Protein AF-0000000074643568 (afdb_homodimer)

pLDDT: mean 78.88, std 16.87, range [37.44, 98.19]

Foldseek 3Di:
DKKFFAAPNHTLKIWDFDQPPHDQQQRDAPVGTPDILQPPALVVCRVFWDRAGQQADQDLQFGKGRFRWGDPPALQAIKGQWTKTAQGPDDPPRNAPQCVVVNDPGIWIKGFSHSHIARRRDPVRVVGIDTGPDMDDDDDDD/DKKFFAAPNHTLKIWDFDQPPHDQQQRDALVGTPDILQPPALVVCRVFWDRAHQQADQDLQFGWGRFRWGDPPALQATKGQWTKTAQGPDDPPRNAPQCVVVNDPGIWIWGFSHSHIARRRDPVRVVGIDTGPDMDDDDDDD

Secondary structure (DSSP, 8-state):
-EEEEEETTEEEEEEEE--TT--TTS---GGGEEEETTTTHHHHTGGGBPPP-SS-EEETTEEEEEEEEE--SSGGG-EEEEEEEP---S--SSS-TTGGGG--SS-EEEEESSSS-EESSSTT-GGGEEEESEEEEEEE--/-EEEEEETTEEEEEEEE--TT--TTS---GGGEEEETTTTHHHHTGGGBPPP-SS-EEETTEEEEEEEEB--SSGGG-EEEEEEEP---S--SSS-TTGGGG--SS-EEEEESSSS-EESSSTT-GGGEEEESEEEEEEE--

Sequence (284 aa):
VYMSWIKDNSEGAYIVFDGAGTDRDSWFSVARILDSTWSPSIVNDAGSLEPPSAYGLCDHNGCRRFDLYGLHSYCSEEWFYSFTMDVHPSWCFDMGYWEPNFVHNFPTFFYSTTNGRTAIGTARIYPLAGKADVLAIWVKFDVYMSWIKDNSEGAYIVFDGAGTDRDSWFSVARILDSTWSPSIVNDAGSLEPPSAYGLCDHNGCRRFDLYGLHSYCSEEWFYSFTMDVHPSWCFDMGYWEPNFVHNFPTFFYSTTNGRTAIGTARIYPLAGKADVLAIWVKFD

Nearest PDB structures (foldseek):
  8sgf-assembly2_B  TM=1.961E-01  e=7.145E+00  Homo sapiens

Structure (mmCIF, N/CA/C/O backbone):
data_AF-0000000074643568-model_v1
#
loop_
_entity.id
_entity.type
_entity.pdbx_description
1 polymer 'Uncharacterized protein'
#
loop_
_atom_site.group_PDB
_atom_site.id
_atom_site.type_symbol
_atom_site.label_atom_id
_atom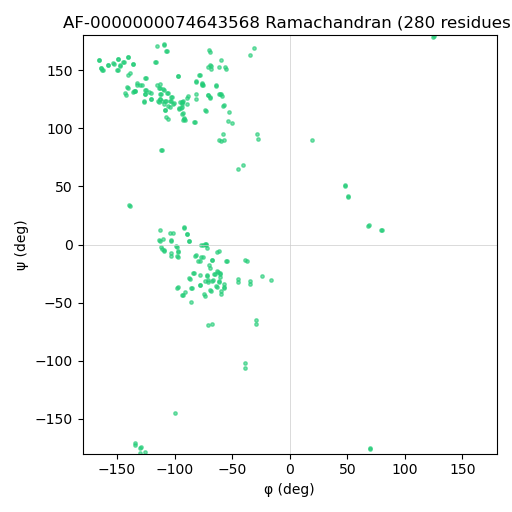_site.label_alt_id
_atom_site.label_comp_id
_atom_site.label_asym_id
_atom_site.label_entity_id
_atom_site.label_seq_id
_atom_site.pdbx_PDB_ins_code
_atom_site.Cartn_x
_atom_site.Cartn_y
_atom_site.Cartn_z
_atom_site.occupancy
_atom_site.B_iso_or_equiv
_atom_site.auth_seq_id
_atom_site.auth_comp_id
_atom_site.auth_asym_id
_atom_site.auth_atom_id
_atom_site.pdbx_PDB_model_num
ATOM 1 N N . VAL A 1 1 ? -9.383 -0.497 4.23 1 95.75 1 VAL A N 1
ATOM 2 C CA . VAL A 1 1 ? -7.98 -0.115 4.102 1 95.75 1 VAL A CA 1
ATOM 3 C C . VAL A 1 1 ? -7.484 0.486 5.418 1 95.75 1 VAL A C 1
ATOM 5 O O . VAL A 1 1 ? -8.133 1.363 5.988 1 95.75 1 VAL A O 1
ATOM 8 N N . TYR A 1 2 ? -6.453 -0.08 5.965 1 97.62 2 TYR A N 1
ATOM 9 C CA . TYR A 1 2 ? -5.758 0.456 7.133 1 97.62 2 TYR A CA 1
ATOM 10 C C . TYR A 1 2 ? -4.398 1.023 6.742 1 97.62 2 TYR A C 1
ATOM 12 O O . TYR A 1 2 ? -3.545 0.303 6.219 1 97.62 2 TYR A O 1
ATOM 20 N N . MET A 1 3 ? -4.25 2.316 6.906 1 96.81 3 MET A N 1
ATOM 21 C CA . MET A 1 3 ? -2.979 2.992 6.672 1 96.81 3 MET A CA 1
ATOM 22 C C . MET A 1 3 ? -2.359 3.459 7.984 1 96.81 3 MET A C 1
ATOM 24 O O . MET A 1 3 ? -3.041 4.062 8.82 1 96.81 3 MET A O 1
ATOM 28 N N . SER A 1 4 ? -1.092 3.182 8.125 1 98.19 4 SER A N 1
ATOM 29 C CA . SER A 1 4 ? -0.422 3.492 9.383 1 98.19 4 SER A CA 1
ATOM 30 C C . SER A 1 4 ? 0.936 4.141 9.141 1 98.19 4 SER A C 1
ATOM 32 O O . SER A 1 4 ? 1.703 3.689 8.289 1 98.19 4 SER A O 1
ATOM 34 N N . TRP A 1 5 ? 1.163 5.242 9.852 1 96.81 5 TRP A N 1
ATOM 35 C CA . TRP A 1 5 ? 2.473 5.879 9.922 1 96.81 5 TRP A CA 1
ATOM 36 C C . TRP A 1 5 ? 3.227 5.434 11.172 1 96.81 5 TRP A C 1
ATOM 38 O O . TRP A 1 5 ? 2.799 5.711 12.297 1 96.81 5 TRP A O 1
ATOM 48 N N . ILE A 1 6 ? 4.371 4.77 10.969 1 97.88 6 ILE A N 1
ATOM 49 C CA . ILE A 1 6 ? 5.094 4.133 12.062 1 97.88 6 ILE A CA 1
ATOM 50 C C . ILE A 1 6 ? 6.438 4.828 12.266 1 97.88 6 ILE A C 1
ATOM 52 O O . ILE A 1 6 ? 7.195 5.02 11.312 1 97.88 6 ILE A O 1
ATOM 56 N N . LYS A 1 7 ? 6.684 5.297 13.406 1 95.19 7 LYS A N 1
ATOM 57 C CA . LYS A 1 7 ? 7.949 5.887 13.828 1 95.19 7 LYS A CA 1
ATOM 58 C C . LYS A 1 7 ? 8.523 5.152 15.039 1 95.19 7 LYS A C 1
ATOM 60 O O . LYS A 1 7 ? 7.816 4.922 16.016 1 95.19 7 LYS A O 1
ATOM 65 N N . ASP A 1 8 ? 9.781 4.805 14.969 1 94.81 8 ASP A N 1
ATOM 66 C CA . ASP A 1 8 ? 10.453 4.125 16.062 1 94.81 8 ASP A CA 1
ATOM 67 C C . ASP A 1 8 ? 9.648 2.914 16.547 1 94.81 8 ASP A C 1
ATOM 69 O O . ASP A 1 8 ? 9.414 2.748 17.734 1 94.81 8 ASP A O 1
ATOM 73 N N . ASN A 1 9 ? 9.094 2.166 15.57 1 94.19 9 ASN A N 1
ATOM 74 C CA . ASN A 1 9 ? 8.383 0.91 15.781 1 94.19 9 ASN A CA 1
ATOM 75 C C . ASN A 1 9 ? 7.062 1.128 16.516 1 94.19 9 ASN A C 1
ATOM 77 O O . ASN A 1 9 ? 6.523 0.198 17.125 1 94.19 9 ASN A O 1
ATOM 81 N N . SER A 1 10 ? 6.664 2.344 16.516 1 96.81 10 SER A N 1
ATOM 82 C CA . SER A 1 10 ? 5.367 2.664 17.094 1 96.81 10 SER A CA 1
ATOM 83 C C . SER A 1 10 ? 4.48 3.408 16.109 1 96.81 10 SER A C 1
ATOM 85 O O . SER A 1 10 ? 4.957 4.281 15.375 1 96.81 10 SER A O 1
ATOM 87 N N . GLU A 1 11 ? 3.232 3.047 16.219 1 97.25 11 GLU A N 1
ATOM 88 C CA . GLU A 1 11 ? 2.273 3.742 15.367 1 97.25 11 GLU A CA 1
ATOM 89 C C . GLU A 1 11 ? 2.039 5.172 15.844 1 97.25 11 GLU A C 1
ATOM 91 O O . GLU A 1 11 ? 1.58 5.383 16.969 1 97.25 11 GLU A O 1
ATOM 96 N N . GLY A 1 12 ? 2.412 6.102 15.047 1 96.44 12 GLY A N 1
ATOM 97 C CA . GLY A 1 12 ? 2.201 7.504 15.359 1 96.44 12 GLY A CA 1
ATOM 98 C C . GLY A 1 12 ? 0.822 8 14.969 1 96.44 12 GLY A C 1
ATOM 99 O O . GLY A 1 12 ? 0.226 8.812 15.672 1 96.44 12 GLY A O 1
ATOM 100 N N . ALA A 1 13 ? 0.332 7.484 13.812 1 97.25 13 ALA A N 1
ATOM 101 C CA . ALA A 1 13 ? -0.997 7.816 13.305 1 97.25 13 ALA A CA 1
ATOM 102 C C . ALA A 1 13 ? -1.55 6.688 12.438 1 97.25 13 ALA A C 1
ATOM 104 O O . ALA A 1 13 ? -0.793 5.844 11.953 1 97.25 13 ALA A O 1
ATOM 105 N N . TYR A 1 14 ? -2.822 6.645 12.352 1 97.5 14 TYR A N 1
ATOM 106 C CA . TYR A 1 14 ? -3.457 5.703 11.438 1 97.5 14 TYR A CA 1
ATOM 107 C C . TYR A 1 14 ? -4.777 6.254 10.914 1 97.5 14 TYR A C 1
ATOM 109 O O . TYR A 1 14 ? -5.336 7.191 11.492 1 97.5 14 TYR A O 1
ATOM 117 N N . ILE A 1 15 ? -5.172 5.703 9.844 1 96.38 15 ILE A N 1
ATOM 118 C CA . ILE A 1 15 ? -6.516 5.922 9.32 1 96.38 15 ILE A CA 1
ATOM 119 C C . ILE A 1 15 ? -7.062 4.617 8.742 1 96.38 15 ILE A C 1
ATOM 121 O O . ILE A 1 15 ? -6.32 3.848 8.125 1 96.38 15 ILE A O 1
ATOM 125 N N . VAL A 1 16 ? -8.289 4.293 9.039 1 97.19 16 VAL A N 1
ATOM 126 C CA . VAL A 1 16 ? -9.047 3.184 8.461 1 97.19 16 VAL A CA 1
ATOM 127 C C . VAL A 1 16 ? -10.195 3.725 7.613 1 97.19 16 VAL A C 1
ATOM 129 O O . VAL A 1 16 ? -10.969 4.566 8.07 1 97.19 16 VAL A O 1
ATOM 132 N N . PHE A 1 17 ? -10.25 3.312 6.379 1 95.19 17 PHE A N 1
ATOM 133 C CA . PHE A 1 17 ? -11.32 3.824 5.531 1 95.19 17 PHE A CA 1
ATOM 134 C C . PHE A 1 17 ? -11.82 2.746 4.574 1 95.19 17 PHE A C 1
ATOM 136 O O . PHE A 1 17 ? -11.109 1.774 4.305 1 95.19 17 PHE A O 1
ATOM 143 N N . ASP A 1 18 ? -13.047 2.969 4.137 1 95.25 18 ASP A N 1
ATOM 144 C CA . ASP A 1 18 ? -13.648 2.107 3.123 1 95.25 18 ASP A CA 1
ATOM 145 C C . ASP A 1 18 ? -13.211 2.525 1.721 1 95.25 18 ASP A C 1
ATOM 147 O O . ASP A 1 18 ? -13.641 3.562 1.215 1 95.25 18 ASP A O 1
ATOM 151 N N . GLY A 1 19 ? -12.305 1.693 1.159 1 90.94 19 GLY A N 1
ATOM 152 C CA . GLY A 1 19 ? -11.789 2.006 -0.165 1 90.94 19 GLY A CA 1
ATOM 153 C C . GLY A 1 19 ? -12.625 1.406 -1.283 1 90.94 19 GLY A C 1
ATOM 154 O O . GLY A 1 19 ? -12.242 1.474 -2.453 1 90.94 19 GLY A O 1
ATOM 155 N N . ALA A 1 20 ? -13.758 0.861 -0.972 1 85.94 20 ALA A N 1
ATOM 156 C CA . ALA A 1 20 ? -14.578 0.209 -1.986 1 85.94 20 ALA A CA 1
ATOM 157 C C . ALA A 1 20 ? -15.008 1.198 -3.068 1 85.94 20 ALA A C 1
ATOM 159 O O . ALA A 1 20 ? -15.453 2.305 -2.766 1 85.94 20 ALA A O 1
ATOM 160 N N . GLY A 1 21 ? -14.781 0.793 -4.289 1 82.56 21 GLY A N 1
ATOM 161 C CA . GLY A 1 21 ? -15.219 1.604 -5.414 1 82.56 21 GLY A CA 1
ATOM 162 C C . GLY A 1 21 ? -14.281 2.758 -5.715 1 82.56 21 GLY A C 1
ATOM 163 O O . GLY A 1 21 ? -14.648 3.686 -6.441 1 82.56 21 GLY A O 1
ATOM 164 N N . THR A 1 22 ? -13.094 2.701 -5.086 1 82.5 22 THR A N 1
ATOM 165 C CA . THR A 1 22 ? -12.156 3.787 -5.328 1 82.5 22 THR A CA 1
ATOM 166 C C . THR A 1 22 ? -11.008 3.32 -6.215 1 82.5 22 THR A C 1
ATOM 168 O O . THR A 1 22 ? -10.891 2.133 -6.523 1 82.5 22 THR A O 1
ATOM 171 N N . ASP A 1 23 ? -10.297 4.336 -6.68 1 77.69 23 ASP A N 1
ATOM 172 C CA . ASP A 1 23 ? -9.07 4.098 -7.426 1 77.69 23 ASP A CA 1
ATOM 173 C C . ASP A 1 23 ? -7.949 5.023 -6.953 1 77.69 23 ASP A C 1
ATOM 175 O O . ASP A 1 23 ? -8.055 5.641 -5.891 1 77.69 23 ASP A O 1
ATOM 179 N N . ARG A 1 24 ? -6.867 5.035 -7.652 1 72.88 24 ARG A N 1
ATOM 180 C CA . ARG A 1 24 ? -5.672 5.762 -7.234 1 72.88 24 ARG A CA 1
ATOM 181 C C . ARG A 1 24 ? -5.934 7.262 -7.172 1 72.88 24 ARG A C 1
ATOM 183 O O . ARG A 1 24 ? -5.238 7.992 -6.465 1 72.88 24 ARG A O 1
ATOM 190 N N . ASP A 1 25 ? -6.941 7.777 -7.906 1 75.56 25 ASP A N 1
ATOM 191 C CA . ASP A 1 25 ? -7.199 9.211 -7.984 1 75.56 25 ASP A CA 1
ATOM 192 C C . ASP A 1 25 ? -8.305 9.625 -7.016 1 75.56 25 ASP A C 1
ATOM 194 O O . ASP A 1 25 ? -8.523 10.812 -6.781 1 75.56 25 ASP A O 1
ATOM 198 N N . SER A 1 26 ? -8.945 8.602 -6.453 1 80.88 26 SER A N 1
ATOM 199 C CA . SER A 1 26 ? -10.062 8.859 -5.543 1 80.88 26 SER A CA 1
ATOM 200 C C . SER A 1 26 ? -10.023 7.922 -4.344 1 80.88 26 SER A C 1
ATOM 202 O O . SER A 1 26 ? -11.07 7.461 -3.879 1 80.88 26 SER A O 1
ATOM 204 N N . TRP A 1 27 ? -8.883 7.586 -3.91 1 81.88 27 TRP A N 1
ATOM 205 C CA . TRP A 1 27 ? -8.672 6.5 -2.957 1 81.88 27 TRP A CA 1
ATOM 206 C C . TRP A 1 27 ? -9.297 6.836 -1.607 1 81.88 27 TRP A C 1
ATOM 208 O O . TRP A 1 27 ? -9.648 5.938 -0.837 1 81.88 27 TRP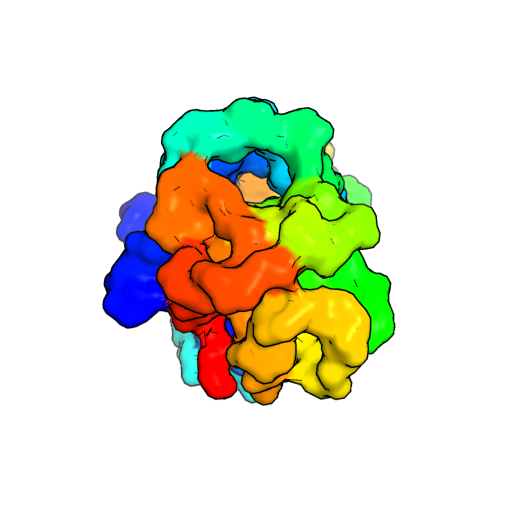 A O 1
ATOM 218 N N . PHE A 1 28 ? -9.406 8.203 -1.399 1 86.81 28 PHE A N 1
ATOM 219 C CA . PHE A 1 28 ? -9.805 8.617 -0.061 1 86.81 28 PHE A CA 1
ATOM 220 C C . PHE A 1 28 ? -10.914 9.656 -0.129 1 86.81 28 PHE A C 1
ATOM 222 O O . PHE A 1 28 ? -10.906 10.531 -1.002 1 86.81 28 PHE A O 1
ATOM 229 N N . SER A 1 29 ? -11.82 9.469 0.745 1 90.06 29 SER A N 1
ATOM 230 C CA . SER A 1 29 ? -12.773 10.5 1.121 1 90.06 29 SER A CA 1
ATOM 231 C C . SER A 1 29 ? -13.039 10.492 2.623 1 90.06 29 SER A C 1
ATOM 233 O O . SER A 1 29 ? -13.102 9.43 3.242 1 90.06 29 SER A O 1
ATOM 235 N N . VAL A 1 30 ? -13.266 11.633 3.172 1 91.69 30 VAL A N 1
ATOM 236 C CA . VAL A 1 30 ? -13.516 11.75 4.605 1 91.69 30 VAL A CA 1
ATOM 237 C C . VAL A 1 30 ? -14.773 10.969 4.977 1 91.69 30 VAL A C 1
ATOM 239 O O . VAL A 1 30 ? -14.844 10.375 6.055 1 91.69 30 VAL A O 1
ATOM 242 N N . ALA A 1 31 ? -15.695 10.906 4.055 1 91.94 31 ALA A N 1
ATOM 243 C CA . ALA A 1 31 ? -16.969 10.234 4.312 1 91.94 31 ALA A CA 1
ATOM 244 C C . ALA A 1 31 ? -16.766 8.727 4.477 1 91.94 31 ALA A C 1
ATOM 246 O O . ALA A 1 31 ? -17.641 8.031 4.98 1 91.94 31 ALA A O 1
ATOM 247 N N . ARG A 1 32 ? -15.656 8.258 4.125 1 93.31 32 ARG A N 1
ATOM 248 C CA . ARG A 1 32 ? -15.414 6.82 4.125 1 93.31 32 ARG A CA 1
ATOM 249 C C . ARG A 1 32 ? -14.57 6.406 5.328 1 93.31 32 ARG A C 1
ATOM 251 O O . ARG A 1 32 ? -14.25 5.23 5.492 1 93.31 32 ARG A O 1
ATOM 258 N N . ILE A 1 33 ? -14.281 7.387 6.16 1 95.5 33 ILE A N 1
ATOM 259 C CA . ILE A 1 33 ? -13.445 7.09 7.316 1 95.5 33 ILE A CA 1
ATOM 260 C C . ILE A 1 33 ? -14.219 6.215 8.305 1 95.5 33 ILE A C 1
ATOM 262 O O . ILE A 1 33 ? -15.344 6.543 8.68 1 95.5 33 ILE A O 1
ATOM 266 N N . LEU A 1 34 ? -13.664 5.141 8.664 1 96.38 34 LEU A N 1
ATOM 267 C CA . LEU A 1 34 ? -14.219 4.242 9.664 1 96.38 34 LEU A CA 1
ATOM 268 C C . LEU A 1 34 ? -13.602 4.5 11.039 1 96.38 34 LEU A C 1
ATOM 270 O O . LEU A 1 34 ? -14.266 4.352 12.062 1 96.38 34 LEU A O 1
ATOM 274 N N . ASP A 1 35 ? -12.297 4.824 11.094 1 96.69 35 ASP A N 1
ATOM 275 C CA . ASP A 1 35 ? -11.555 5.137 12.312 1 96.69 35 ASP A CA 1
ATOM 276 C C . ASP A 1 35 ? -10.25 5.859 11.992 1 96.69 35 ASP A C 1
ATOM 278 O O . ASP A 1 35 ? -9.727 5.742 10.883 1 96.69 35 ASP A O 1
ATOM 282 N N . SER A 1 36 ? -9.789 6.707 12.898 1 96.88 36 SER A N 1
ATOM 283 C CA . SER A 1 36 ? -8.5 7.367 12.688 1 96.88 36 SER A CA 1
ATOM 284 C C . SER A 1 36 ? -8 8.016 13.977 1 96.88 36 SER A C 1
ATOM 286 O O . SER A 1 36 ? -8.789 8.305 14.883 1 96.88 36 SER A O 1
ATOM 288 N N . THR A 1 37 ? -6.672 8.227 13.969 1 96.75 37 THR A N 1
ATOM 289 C CA . THR A 1 37 ? -6.047 9.039 15.008 1 96.75 37 THR A CA 1
ATOM 290 C C . THR A 1 37 ? -6.598 10.461 14.992 1 96.75 37 THR A C 1
ATOM 292 O O . THR A 1 37 ? -6.672 11.117 16.031 1 96.75 37 THR A O 1
ATOM 295 N N . TRP A 1 38 ? -7.086 10.953 13.961 1 95.31 38 TRP A N 1
ATOM 296 C CA . TRP A 1 38 ? -7.445 12.352 13.773 1 95.31 38 TRP A CA 1
ATOM 297 C C . TRP A 1 38 ? -8.953 12.547 13.883 1 95.31 38 TRP A C 1
ATOM 299 O O . TRP A 1 38 ? -9.445 13.68 13.828 1 95.31 38 TRP A O 1
ATOM 309 N N . SER A 1 39 ? -9.594 11.383 13.961 1 85.44 39 SER A N 1
ATOM 310 C CA . SER A 1 39 ? -11.039 11.547 14.125 1 85.44 39 SER A CA 1
ATOM 311 C C . SER A 1 39 ? -11.367 12.328 15.391 1 85.44 39 SER A C 1
ATOM 313 O O . SER A 1 39 ? -10.852 12.031 16.469 1 85.44 39 SER A O 1
ATOM 315 N N . PRO A 1 40 ? -12.086 13.328 15.68 1 88.12 40 PRO A N 1
ATOM 316 C CA . PRO A 1 40 ? -13.109 13.781 14.742 1 88.12 40 PRO A CA 1
ATOM 317 C C . PRO A 1 40 ? -12.648 14.953 13.883 1 88.12 40 PRO A C 1
ATOM 319 O O . PRO A 1 40 ? -13.344 15.352 12.945 1 88.12 40 PRO A O 1
ATOM 322 N N . SER A 1 41 ? -11.461 15.422 14.102 1 90.75 41 SER A N 1
ATOM 323 C CA . SER A 1 41 ? -11 16.656 13.477 1 90.75 41 SER A CA 1
ATOM 324 C C . SER A 1 41 ? -11.031 16.547 11.953 1 90.75 41 SER A C 1
ATOM 326 O O . SER A 1 41 ? -11.492 17.469 11.273 1 90.75 41 SER A O 1
ATOM 328 N N . ILE A 1 42 ? -10.664 15.461 11.5 1 92.38 42 ILE A N 1
ATOM 329 C CA . ILE A 1 42 ? -10.578 15.312 10.047 1 92.38 42 ILE A CA 1
ATOM 330 C C . ILE A 1 42 ? -11.977 15.375 9.438 1 92.38 42 ILE A C 1
ATOM 332 O O . ILE A 1 42 ? -12.156 15.891 8.336 1 92.38 42 ILE A O 1
ATOM 336 N N . VAL A 1 43 ? -12.891 14.922 10.172 1 91.81 43 VAL A N 1
ATOM 337 C CA . VAL A 1 43 ? -14.273 14.984 9.711 1 91.81 43 VAL A CA 1
ATOM 338 C C . VAL A 1 43 ? -14.742 16.438 9.672 1 91.81 43 VAL A C 1
ATOM 340 O O . VAL A 1 43 ? -15.375 16.859 8.703 1 91.81 43 VAL A O 1
ATOM 343 N N . ASN A 1 44 ? -14.367 17.141 10.609 1 90.94 44 ASN A N 1
ATOM 344 C CA . ASN A 1 44 ? -14.758 18.547 10.688 1 90.94 44 ASN A CA 1
ATOM 345 C C . ASN A 1 44 ? -14.086 19.375 9.602 1 90.94 44 ASN A C 1
ATOM 347 O O . ASN A 1 44 ? -14.617 20.422 9.188 1 90.94 44 ASN A O 1
ATOM 351 N N . ASP A 1 45 ? -13.023 18.875 9.07 1 88.31 45 ASP A N 1
ATOM 352 C CA . ASP A 1 45 ? -12.242 19.625 8.094 1 88.31 45 ASP A CA 1
ATOM 353 C C . ASP A 1 45 ? -12.531 19.156 6.672 1 88.31 45 ASP A C 1
ATOM 355 O O . ASP A 1 45 ? -11.875 19.578 5.723 1 88.31 45 ASP A O 1
ATOM 359 N N . ALA A 1 46 ? -13.484 18.375 6.52 1 88.12 46 ALA A N 1
ATOM 360 C CA . ALA A 1 46 ? -13.742 17.703 5.246 1 88.12 46 ALA A CA 1
ATOM 361 C C . ALA A 1 46 ? -13.914 18.719 4.117 1 88.12 46 ALA A C 1
ATOM 363 O O . ALA A 1 46 ? -13.383 18.531 3.02 1 88.12 46 ALA A O 1
ATOM 364 N N . GLY A 1 47 ? -14.516 19.781 4.395 1 86.81 47 GLY A N 1
ATOM 365 C CA . GLY A 1 47 ? -14.812 20.766 3.373 1 86.81 47 GLY A CA 1
ATOM 366 C C . GLY A 1 47 ? -13.602 21.578 2.959 1 86.81 47 GLY A C 1
ATOM 367 O O . GLY A 1 47 ? -13.641 22.281 1.949 1 86.81 47 GLY A O 1
ATOM 368 N N . SER A 1 48 ? -12.57 21.438 3.686 1 85.81 48 SER A N 1
ATOM 369 C CA . SER A 1 48 ? -11.391 22.25 3.412 1 85.81 48 SER A CA 1
ATOM 370 C C . SER A 1 48 ? -10.234 21.406 2.898 1 85.81 48 SER A C 1
ATOM 372 O O . SER A 1 48 ? -9.164 21.922 2.566 1 85.81 48 SER A O 1
ATOM 374 N N . LEU A 1 49 ? -10.469 20.109 2.83 1 86.69 49 LEU A N 1
ATOM 375 C CA . LEU A 1 49 ? -9.438 19.203 2.314 1 86.69 49 LEU A CA 1
ATOM 376 C C . LEU A 1 49 ? -9.352 19.297 0.795 1 86.69 49 LEU A C 1
ATOM 378 O O . LEU A 1 49 ? -10.375 19.359 0.113 1 86.69 49 LEU A O 1
ATOM 382 N N . GLU A 1 50 ? -8.117 19.297 0.324 1 82.38 50 GLU A N 1
ATOM 383 C CA . GLU A 1 50 ? -7.902 19.094 -1.106 1 82.38 50 GLU A CA 1
ATOM 384 C C . GLU A 1 50 ? -8.242 17.672 -1.519 1 82.38 50 GLU A C 1
ATOM 386 O O . GLU A 1 50 ? -8.172 16.75 -0.701 1 82.38 50 GLU A O 1
ATOM 391 N N . PRO A 1 51 ? -8.594 17.516 -2.795 1 80.38 51 PRO A N 1
ATOM 392 C CA . PRO A 1 51 ? -8.867 16.156 -3.236 1 80.38 51 PRO A CA 1
ATOM 393 C C . PRO A 1 51 ? -7.68 15.219 -3.027 1 80.38 51 PRO A C 1
ATOM 395 O O . PRO A 1 51 ? -6.594 15.469 -3.559 1 80.38 51 PRO A O 1
ATOM 398 N N . PRO A 1 52 ? -8 14.25 -2.227 1 81.06 52 PRO A N 1
ATOM 399 C CA . PRO A 1 52 ? -6.895 13.32 -1.988 1 81.06 52 PRO A CA 1
ATOM 400 C C . PRO A 1 52 ? -6.465 12.578 -3.252 1 81.06 52 PRO A C 1
ATOM 402 O O . PRO A 1 52 ? -7.309 12.195 -4.066 1 81.06 52 PRO A O 1
ATOM 405 N N . SER A 1 53 ? -5.117 12.461 -3.465 1 79.25 53 SER A N 1
ATOM 406 C CA . SER A 1 53 ? -4.559 11.758 -4.613 1 79.25 53 SER A CA 1
ATOM 407 C C . SER A 1 53 ? -3.295 10.992 -4.23 1 79.25 53 SER A C 1
ATOM 409 O O . SER A 1 53 ? -2.424 11.523 -3.539 1 79.25 53 SER A O 1
ATOM 411 N N . ALA A 1 54 ? -3.307 9.68 -4.613 1 79.88 54 ALA A N 1
ATOM 412 C CA . ALA A 1 54 ? -2.082 8.914 -4.41 1 79.88 54 ALA A CA 1
ATOM 413 C C . ALA A 1 54 ? -0.936 9.477 -5.246 1 79.88 54 ALA A C 1
ATOM 415 O O . ALA A 1 54 ? 0.219 9.469 -4.816 1 79.88 54 ALA A O 1
ATOM 416 N N . TYR A 1 55 ? -1.289 9.906 -6.379 1 73.75 55 TYR A N 1
ATOM 417 C CA . TYR A 1 55 ? -0.293 10.523 -7.25 1 73.75 55 TYR A CA 1
ATOM 418 C C . TYR A 1 55 ? 0.123 11.891 -6.715 1 73.75 55 TYR A C 1
ATOM 420 O O . TYR A 1 55 ? 1.305 12.242 -6.742 1 73.75 55 TYR A O 1
ATOM 428 N N . GLY A 1 56 ? -0.82 12.57 -6.078 1 70.5 56 GLY A N 1
ATOM 429 C CA . GLY A 1 56 ? -0.596 13.852 -5.418 1 70.5 56 GLY A CA 1
ATOM 430 C C . GLY A 1 56 ? -0.341 14.984 -6.391 1 70.5 56 GLY A C 1
ATOM 431 O O . GLY A 1 56 ? -0.574 14.844 -7.594 1 70.5 56 GLY A O 1
ATOM 432 N N . LEU A 1 57 ? -0.028 16.156 -5.906 1 67.06 57 LEU A N 1
ATOM 433 C CA . LEU A 1 57 ? 0.282 17.375 -6.648 1 67.06 57 LEU A CA 1
ATOM 434 C C . LEU A 1 57 ? 1.785 17.516 -6.863 1 67.06 57 LEU A C 1
ATOM 436 O O . LEU A 1 57 ? 2.568 17.359 -5.922 1 67.06 57 LEU A O 1
ATOM 440 N N . CYS A 1 58 ? 2.088 17.516 -8.148 1 69.12 58 CYS A N 1
ATOM 441 C CA . CYS A 1 58 ? 3.492 17.75 -8.469 1 69.12 58 CYS A CA 1
ATOM 442 C C . CYS A 1 58 ? 3.705 19.141 -9.023 1 69.12 58 CYS A C 1
ATOM 444 O O . CYS A 1 58 ? 2.945 19.594 -9.883 1 69.12 58 CYS A O 1
ATOM 446 N N . ASP A 1 59 ? 4.488 19.797 -8.281 1 64.62 59 ASP A N 1
ATOM 447 C CA . ASP A 1 59 ? 4.891 21.094 -8.797 1 64.62 59 ASP A CA 1
ATOM 448 C C . ASP A 1 59 ? 6.406 21.266 -8.734 1 64.62 59 ASP A C 1
ATOM 450 O O . ASP A 1 59 ? 7.145 20.281 -8.641 1 64.62 59 ASP A O 1
ATOM 454 N N . HIS A 1 60 ? 6.844 22.516 -9.117 1 63.03 60 HIS A N 1
ATOM 455 C CA . HIS A 1 60 ? 8.273 22.781 -9.172 1 63.03 60 HIS A CA 1
ATOM 456 C C . HIS A 1 60 ? 8.945 22.453 -7.848 1 63.03 60 HIS A C 1
ATOM 458 O O . HIS A 1 60 ? 10.172 22.281 -7.785 1 63.03 60 HIS A O 1
ATOM 464 N N . ASN A 1 61 ? 8.062 22.281 -6.805 1 58.94 61 ASN A N 1
ATOM 465 C CA . ASN A 1 61 ? 8.609 22.031 -5.473 1 58.94 61 ASN A CA 1
ATOM 466 C C . ASN A 1 61 ? 8.625 20.547 -5.137 1 58.94 61 ASN A C 1
ATOM 468 O O . ASN A 1 61 ? 9.203 20.141 -4.125 1 58.94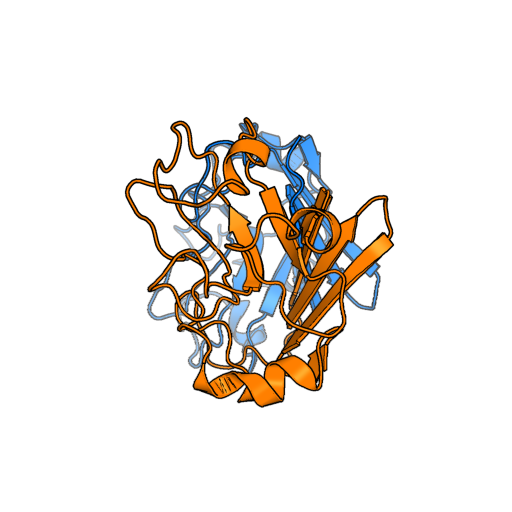 61 ASN A O 1
ATOM 472 N N . GLY A 1 62 ? 8.086 19.766 -5.941 1 66.69 62 GLY A N 1
ATOM 473 C CA . GLY A 1 62 ? 8.023 18.328 -5.688 1 66.69 62 GLY A CA 1
ATOM 474 C C . GLY A 1 62 ? 6.613 17.766 -5.754 1 66.69 62 GLY A C 1
ATOM 475 O O . GLY A 1 62 ? 5.676 18.484 -6.121 1 66.69 62 GLY A O 1
ATOM 476 N N . CYS A 1 63 ? 6.645 16.547 -5.543 1 74.12 63 CYS A N 1
ATOM 477 C CA . CYS A 1 63 ? 5.352 15.875 -5.59 1 74.12 63 CYS A CA 1
ATOM 478 C C . CYS A 1 63 ? 4.906 15.461 -4.191 1 74.12 63 CYS A C 1
ATOM 480 O O . CYS A 1 63 ? 5.707 14.953 -3.402 1 74.12 63 CYS A O 1
ATOM 482 N N . ARG A 1 64 ? 3.768 15.914 -3.814 1 75.12 64 ARG A N 1
ATOM 483 C CA . ARG A 1 64 ? 3.098 15.422 -2.617 1 75.12 64 ARG A CA 1
ATOM 484 C C . ARG A 1 64 ? 2.143 14.281 -2.955 1 75.12 64 ARG A C 1
ATOM 486 O O . ARG A 1 64 ? 1.297 14.414 -3.842 1 75.12 64 ARG A O 1
ATOM 493 N N . ARG A 1 65 ? 2.414 13.219 -2.275 1 81.25 65 ARG A N 1
ATOM 494 C CA . ARG A 1 65 ? 1.64 12.016 -2.574 1 81.25 65 ARG A CA 1
ATOM 495 C C . ARG A 1 65 ? 0.824 11.578 -1.362 1 81.25 65 ARG A C 1
ATOM 497 O O . ARG A 1 65 ? 1.138 11.945 -0.229 1 81.25 65 ARG A O 1
ATOM 504 N N . PHE A 1 66 ? -0.25 10.805 -1.684 1 85.75 66 PHE A N 1
ATOM 505 C CA . PHE A 1 66 ? -1.138 10.312 -0.635 1 85.75 66 PHE A CA 1
ATOM 506 C C . PHE A 1 66 ? -1.528 11.445 0.312 1 85.75 66 PHE A C 1
ATOM 508 O O . PHE A 1 66 ? -1.404 11.305 1.531 1 85.75 66 PHE A O 1
ATOM 515 N N . ASP A 1 67 ? -1.944 12.469 -0.243 1 82.75 67 ASP A N 1
ATOM 516 C CA . ASP A 1 67 ? -2.045 13.711 0.514 1 82.75 67 ASP A CA 1
ATOM 517 C C . ASP A 1 67 ? -3.398 13.82 1.215 1 82.75 67 ASP A C 1
ATOM 519 O O . ASP A 1 67 ? -4.438 13.562 0.61 1 82.75 67 ASP A O 1
ATOM 523 N N . LEU A 1 68 ? -3.393 14.047 2.396 1 89.06 68 LEU A N 1
ATOM 524 C CA . LEU A 1 68 ? -4.469 14.586 3.221 1 89.06 68 LEU A CA 1
ATOM 525 C C . LEU A 1 68 ? -4.129 15.984 3.721 1 89.06 68 LEU A C 1
ATOM 527 O O . LEU A 1 68 ? -3.604 16.141 4.828 1 89.06 68 LEU A O 1
ATOM 531 N N . TYR A 1 69 ? -4.445 16.75 2.639 1 83.25 69 TYR A N 1
ATOM 532 C CA . TYR A 1 69 ? -3.883 18.109 2.688 1 83.25 69 TYR A CA 1
ATOM 533 C C . TYR A 1 69 ? -4.961 19.156 2.447 1 83.25 69 TYR A C 1
ATOM 535 O O . TYR A 1 69 ? -5.898 18.922 1.681 1 83.25 69 TYR A O 1
ATOM 543 N N . GLY A 1 70 ? -4.871 20.172 3.246 1 80.25 70 GLY A N 1
ATOM 544 C CA . GLY A 1 70 ? -5.828 21.25 3.068 1 80.25 70 GLY A CA 1
ATOM 545 C C . GLY A 1 70 ? -5.184 22.562 2.633 1 80.25 70 GLY A C 1
ATOM 546 O O . GLY A 1 70 ? -3.957 22.688 2.641 1 80.25 70 GLY A O 1
ATOM 547 N N . LEU A 1 71 ? -5.867 23.609 2.252 1 67.38 71 LEU A N 1
ATOM 548 C CA . LEU A 1 71 ? -5.762 24.969 1.747 1 67.38 71 LEU A CA 1
ATOM 549 C C . LEU A 1 71 ? -4.387 25.219 1.14 1 67.38 71 LEU A C 1
ATOM 551 O O . LEU A 1 71 ? -3.377 25.188 1.847 1 67.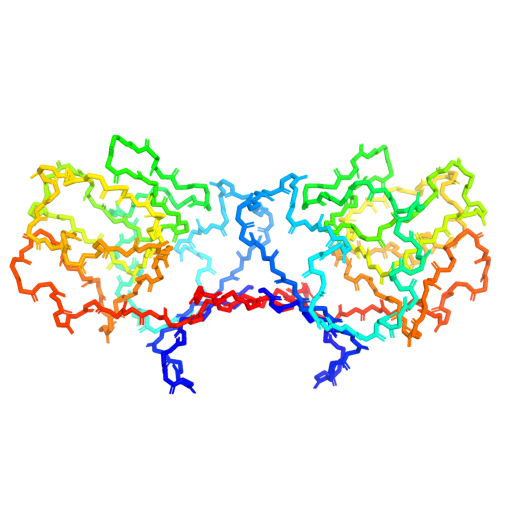38 71 LEU A O 1
ATOM 555 N N . HIS A 1 72 ? -4.164 24.969 -0.198 1 59.19 72 HIS A N 1
ATOM 556 C CA . HIS A 1 72 ? -2.908 25.219 -0.903 1 59.19 72 HIS A CA 1
ATOM 557 C C . HIS A 1 72 ? -2.713 26.703 -1.179 1 59.19 72 HIS A C 1
ATOM 559 O O . HIS A 1 72 ? -1.729 27.094 -1.812 1 59.19 72 HIS A O 1
ATOM 565 N N . SER A 1 73 ? -3.566 27.516 -0.828 1 56.75 73 SER A N 1
ATOM 566 C CA . SER A 1 73 ? -3.455 28.828 -1.429 1 56.75 73 SER A CA 1
ATOM 567 C C . SER A 1 73 ? -2.203 29.562 -0.942 1 56.75 73 SER A C 1
ATOM 569 O O . SER A 1 73 ? -1.415 30.062 -1.749 1 56.75 73 SER A O 1
ATOM 571 N N . TYR A 1 74 ? -2.191 29.953 0.395 1 57.66 74 TYR A N 1
ATOM 572 C CA . TYR A 1 74 ? -1.05 30.703 0.925 1 57.66 74 TYR A CA 1
ATOM 573 C C . TYR A 1 74 ? -0.252 29.844 1.899 1 57.66 74 TYR A C 1
ATOM 575 O O . TYR A 1 74 ? -0.825 29.047 2.652 1 57.66 74 TYR A O 1
ATOM 583 N N . CYS A 1 75 ? 1.012 29.719 1.579 1 60.91 75 CYS A N 1
ATOM 584 C CA . CYS A 1 75 ? 1.948 28.938 2.379 1 60.91 75 CYS A CA 1
ATOM 585 C C . CYS A 1 75 ? 1.613 29.047 3.863 1 60.91 75 CYS A C 1
ATOM 587 O O . CYS A 1 75 ? 1.716 28.047 4.594 1 60.91 75 CYS A O 1
ATOM 589 N N . SER A 1 76 ? 1.08 30.156 4.266 1 65.06 76 SER A N 1
ATOM 590 C CA . SER A 1 76 ? 0.858 30.375 5.691 1 65.06 76 SER A CA 1
ATOM 591 C C . SER A 1 76 ? -0.398 29.656 6.172 1 65.06 76 SER A C 1
ATOM 593 O O . SER A 1 76 ? -0.573 29.422 7.371 1 65.06 76 SER A O 1
ATOM 595 N N . GLU A 1 77 ? -1.188 29.234 5.285 1 72.31 77 GLU A N 1
ATOM 596 C CA . GLU A 1 77 ? -2.469 28.656 5.695 1 72.31 77 GLU A CA 1
ATOM 597 C C . GLU A 1 77 ? -2.537 27.172 5.387 1 72.31 77 GLU A C 1
ATOM 599 O O . GLU A 1 77 ? -3.535 26.516 5.691 1 72.31 77 GLU A O 1
ATOM 604 N N . GLU A 1 78 ? -1.465 26.688 4.914 1 77.19 78 GLU A N 1
ATOM 605 C CA . GLU A 1 78 ? -1.452 25.266 4.535 1 77.19 78 GLU A CA 1
ATOM 606 C C . GLU A 1 78 ? -1.39 24.375 5.762 1 77.19 78 GLU A C 1
ATOM 608 O O . GLU A 1 78 ? -0.707 24.688 6.738 1 77.19 78 GLU A O 1
ATOM 613 N N . TRP A 1 79 ? -2.23 23.312 5.66 1 82.62 79 TRP A N 1
ATOM 614 C CA . TRP A 1 79 ? -2.221 22.328 6.734 1 82.62 79 TRP A CA 1
ATOM 615 C C . TRP A 1 79 ? -2.346 20.906 6.18 1 82.62 79 TRP A C 1
ATOM 617 O O . TRP A 1 79 ? -2.662 20.734 5.004 1 82.62 79 TRP A O 1
ATOM 627 N N . PHE A 1 80 ? -1.968 20.047 7.016 1 85.81 80 PHE A N 1
ATOM 628 C CA . PHE A 1 80 ? -2.051 18.656 6.562 1 85.81 80 PHE A CA 1
ATOM 629 C C . PHE A 1 80 ? -2.373 17.734 7.727 1 85.81 80 PHE A C 1
ATOM 631 O O . PHE A 1 80 ? -2.164 18.094 8.891 1 85.81 80 PHE A O 1
ATOM 638 N N . TYR A 1 81 ? -2.982 16.625 7.43 1 91.5 81 TYR A N 1
ATOM 639 C CA . TYR A 1 81 ? -2.992 15.461 8.312 1 91.5 81 TYR A CA 1
ATOM 640 C C . TYR A 1 81 ? -1.852 14.516 7.969 1 91.5 81 TYR A C 1
ATOM 642 O O . TYR A 1 81 ? -1.188 13.984 8.867 1 91.5 81 TYR A O 1
ATOM 650 N N . SER A 1 82 ? -1.709 14.336 6.676 1 90.06 82 SER A N 1
ATOM 651 C CA . SER A 1 82 ? -0.574 13.562 6.184 1 90.06 82 SER A CA 1
ATOM 652 C C . SER A 1 82 ? -0.256 13.906 4.734 1 9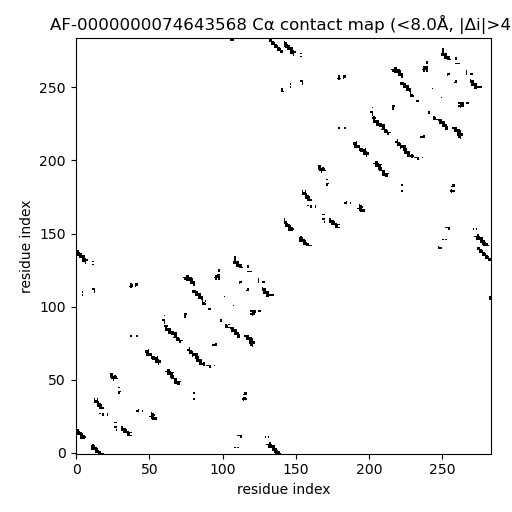0.06 82 SER A C 1
ATOM 654 O O . SER A 1 82 ? -1.132 14.352 3.99 1 90.06 82 SER A O 1
ATOM 656 N N . PHE A 1 83 ? 1.069 13.664 4.434 1 85.94 83 PHE A N 1
ATOM 657 C CA . PHE A 1 83 ? 1.51 13.641 3.045 1 85.94 83 PHE A CA 1
ATOM 658 C C . PHE A 1 83 ? 2.875 12.977 2.918 1 85.94 83 PHE A C 1
ATOM 660 O O . PHE A 1 83 ? 3.604 12.852 3.904 1 85.94 83 PHE A O 1
ATOM 667 N N . THR A 1 84 ? 3.016 12.438 1.75 1 86.31 84 THR A N 1
ATOM 668 C CA . THR A 1 84 ? 4.344 11.938 1.407 1 86.31 84 THR A CA 1
ATOM 669 C C . THR A 1 84 ? 5.051 12.906 0.461 1 86.31 84 THR A C 1
ATOM 671 O O . THR A 1 84 ? 4.508 13.273 -0.581 1 86.31 84 THR A O 1
ATOM 674 N N . MET A 1 85 ? 6.234 13.25 0.905 1 80.25 85 MET A N 1
ATOM 675 C CA . MET A 1 85 ? 7.012 14.164 0.075 1 80.25 85 MET A CA 1
ATOM 676 C C . MET A 1 85 ? 8.117 13.422 -0.665 1 80.25 85 MET A C 1
ATOM 678 O O . MET A 1 85 ? 8.922 12.727 -0.047 1 80.25 85 MET A O 1
ATOM 682 N N . ASP A 1 86 ? 8.062 13.57 -2.004 1 76.25 86 ASP A N 1
ATOM 683 C CA . ASP A 1 86 ? 9.148 13.008 -2.799 1 76.25 86 ASP A CA 1
ATOM 684 C C . ASP A 1 86 ? 10.445 13.781 -2.586 1 76.25 86 ASP A C 1
ATOM 686 O O . ASP A 1 86 ? 10.438 14.867 -1.995 1 76.25 86 ASP A O 1
ATOM 690 N N . VAL A 1 87 ? 11.57 13.07 -3.076 1 63.72 87 VAL A N 1
ATOM 691 C CA . VAL A 1 87 ? 12.867 13.734 -2.971 1 63.72 87 VAL A CA 1
ATOM 692 C C . VAL A 1 87 ? 12.844 15.047 -3.746 1 63.72 87 VAL A C 1
ATOM 694 O O . VAL A 1 87 ? 12.367 15.094 -4.883 1 63.72 87 VAL A O 1
ATOM 697 N N . HIS A 1 88 ? 12.492 16.078 -3.209 1 55.88 88 HIS A N 1
ATOM 698 C CA . HIS A 1 88 ? 12.617 17.328 -3.93 1 55.88 88 HIS A CA 1
ATOM 699 C C . HIS A 1 88 ? 13.945 18.016 -3.629 1 55.88 88 HIS A C 1
ATOM 701 O O . HIS A 1 88 ? 14.297 18.203 -2.465 1 55.88 88 HIS A O 1
ATOM 707 N N . PRO A 1 89 ? 14.773 17.891 -4.777 1 46.5 89 PRO A N 1
ATOM 708 C CA . PRO A 1 89 ? 15.945 18.719 -4.512 1 46.5 89 PRO A CA 1
ATOM 709 C C . PRO A 1 89 ? 15.594 20.031 -3.797 1 46.5 89 PRO A C 1
ATOM 711 O O . PRO A 1 89 ? 15.75 20.125 -2.58 1 46.5 89 PRO A O 1
ATOM 714 N N . SER A 1 90 ? 15.625 21.047 -4.781 1 42.03 90 SER A N 1
ATOM 715 C CA . SER A 1 90 ? 15.781 22.484 -4.504 1 42.03 90 SER A CA 1
ATOM 716 C C . SER A 1 90 ? 14.625 23 -3.66 1 42.03 90 SER A C 1
ATOM 718 O O . SER A 1 90 ? 13.555 22.391 -3.604 1 42.03 90 SER A O 1
ATOM 720 N N . TRP A 1 91 ? 14.953 24.016 -2.955 1 39.28 91 TRP A N 1
ATOM 721 C CA . TRP A 1 91 ? 14.312 24.969 -2.057 1 39.28 91 TRP A CA 1
ATOM 722 C C . TRP A 1 91 ? 12.945 25.391 -2.59 1 39.28 91 TRP A C 1
ATOM 724 O O . TRP A 1 91 ? 12.836 25.891 -3.713 1 39.28 91 TRP A O 1
ATOM 734 N N . CYS A 1 92 ? 11.969 24.594 -2.65 1 37.69 92 CYS A N 1
ATOM 735 C CA . CYS A 1 92 ? 10.922 25.594 -2.877 1 37.69 92 CYS A CA 1
ATOM 736 C C . CYS A 1 92 ? 11.305 26.938 -2.271 1 37.69 92 CYS A C 1
ATOM 738 O O . CYS A 1 92 ? 11.555 27.031 -1.067 1 37.69 92 CYS A O 1
ATOM 740 N N . PHE A 1 93 ? 11.859 27.656 -2.918 1 37.62 93 PHE A N 1
ATOM 741 C CA . PHE A 1 93 ? 11.945 29.047 -2.537 1 37.62 93 PHE A CA 1
ATOM 742 C C . PHE A 1 93 ? 10.719 29.469 -1.736 1 37.62 93 PHE A C 1
ATOM 744 O O . PHE A 1 93 ? 10.844 30.141 -0.709 1 37.62 93 PHE A O 1
ATOM 751 N N . ASP A 1 94 ? 9.547 29.438 -2.445 1 38.69 94 ASP A N 1
ATOM 752 C CA . ASP A 1 94 ? 8.406 30.047 -1.774 1 38.69 94 ASP A CA 1
ATOM 753 C C . ASP A 1 94 ? 7.758 29.062 -0.795 1 38.69 94 ASP A C 1
ATOM 755 O O . ASP A 1 94 ? 6.621 29.266 -0.366 1 38.69 94 ASP A O 1
ATOM 759 N N . MET A 1 95 ? 7.953 27.797 -1.064 1 41.94 95 MET A N 1
ATOM 760 C CA . MET A 1 95 ? 7.402 27 0.027 1 41.94 95 MET A CA 1
ATOM 761 C C . MET A 1 95 ? 7.953 27.453 1.372 1 41.94 95 MET A C 1
ATOM 763 O O . MET A 1 95 ? 9.148 27.703 1.505 1 41.94 95 MET A O 1
ATOM 767 N N . GLY A 1 96 ? 7.172 27.922 2.082 1 44.94 96 GLY A N 1
ATOM 768 C CA . GLY A 1 96 ? 7.523 28.391 3.416 1 44.94 96 GLY A CA 1
ATOM 769 C C . GLY A 1 96 ? 8.594 27.531 4.082 1 44.94 96 GLY A C 1
ATOM 770 O O . GLY A 1 96 ? 8.992 26.5 3.545 1 44.94 96 GLY A O 1
ATOM 771 N N . TYR A 1 97 ? 9.258 28.109 5.184 1 46.81 97 TYR A N 1
ATOM 772 C CA . TYR A 1 97 ? 10.328 27.75 6.109 1 46.81 97 TYR A CA 1
ATOM 773 C C . TYR A 1 97 ? 10.273 26.266 6.461 1 46.81 97 TYR A C 1
ATOM 775 O O . TYR A 1 97 ? 11.148 25.75 7.164 1 46.81 97 TYR A O 1
ATOM 783 N N . TRP A 1 98 ? 9.172 25.703 6.121 1 48.81 98 TRP A N 1
ATOM 784 C CA . TRP A 1 98 ? 9.164 24.438 6.828 1 48.81 98 TRP A CA 1
ATOM 785 C C . TRP A 1 98 ? 9.867 23.359 6.004 1 48.81 98 TRP A C 1
ATOM 787 O O . TRP A 1 98 ? 10.445 22.422 6.562 1 48.81 98 TRP A O 1
ATOM 797 N N . GLU A 1 99 ? 9.883 23.406 4.629 1 50.28 99 GLU A N 1
ATOM 798 C CA . GLU A 1 99 ? 10.328 22.312 3.781 1 50.28 99 GLU A CA 1
ATOM 799 C C . GLU A 1 99 ? 11.852 22.172 3.816 1 50.28 99 GLU A C 1
ATOM 801 O O . GLU A 1 99 ? 12.375 21.062 3.771 1 50.28 99 GLU A O 1
ATOM 806 N N . PRO A 1 100 ? 12.398 23.406 3.717 1 48.44 100 PRO A N 1
ATOM 807 C CA . PRO A 1 100 ? 13.844 23.156 3.719 1 48.44 100 PRO A CA 1
ATOM 808 C C . PRO A 1 100 ? 14.266 22.156 4.789 1 48.44 100 PRO A C 1
ATOM 810 O O . PRO A 1 100 ? 15.297 21.484 4.645 1 48.44 100 PRO A O 1
ATOM 813 N N . ASN A 1 101 ? 13.453 22.234 5.789 1 48.75 101 ASN A N 1
ATOM 814 C CA . ASN A 1 101 ? 13.859 21.312 6.836 1 48.75 101 ASN A CA 1
ATOM 815 C C . ASN A 1 101 ? 13.562 19.859 6.453 1 48.75 101 ASN A C 1
ATOM 817 O O . ASN A 1 101 ? 13.891 18.938 7.199 1 48.75 101 ASN A O 1
ATOM 821 N N . PHE A 1 102 ? 12.992 19.844 5.254 1 51.47 102 PHE A N 1
ATOM 822 C CA . PHE A 1 102 ? 12.641 18.469 4.887 1 51.47 102 PHE A CA 1
ATOM 823 C C . PHE A 1 102 ? 13.484 17.984 3.713 1 51.47 102 PHE A C 1
ATOM 825 O O . PHE A 1 102 ? 13.102 17.047 3.016 1 51.47 102 PHE A O 1
ATOM 832 N N . VAL A 1 103 ? 14.531 18.797 3.434 1 52.62 103 VAL A N 1
ATOM 833 C CA . VAL A 1 103 ? 15.406 18.281 2.389 1 52.62 103 VAL A CA 1
ATOM 834 C C . VAL A 1 103 ? 15.945 16.906 2.807 1 52.62 103 VAL A C 1
ATOM 836 O O . VAL A 1 103 ? 16.625 16.797 3.826 1 52.62 103 VAL A O 1
ATOM 839 N N . HIS A 1 104 ? 15.172 15.906 2.281 1 60.59 104 HIS A N 1
ATOM 840 C CA . HIS A 1 104 ? 15.664 14.555 2.506 1 60.59 104 HIS A CA 1
ATOM 841 C C . HIS A 1 104 ? 16.047 13.883 1.192 1 60.59 104 HIS A C 1
ATOM 843 O O . HIS A 1 104 ? 15.539 14.242 0.131 1 60.59 104 HIS A O 1
ATOM 849 N N . ASN A 1 105 ? 17.156 13.195 1.202 1 67.5 105 ASN A N 1
ATOM 850 C CA . ASN A 1 105 ? 17.625 12.398 0.071 1 67.5 105 ASN A CA 1
ATOM 851 C C . ASN A 1 105 ? 16.656 11.266 -0.251 1 67.5 105 ASN A C 1
ATOM 853 O O . ASN A 1 105 ? 16.844 10.531 -1.22 1 67.5 105 ASN A O 1
ATOM 857 N N . PHE A 1 106 ? 15.695 11.172 0.624 1 75.25 106 PHE A N 1
ATOM 858 C CA . PHE A 1 106 ? 14.664 10.172 0.378 1 75.25 106 PHE A CA 1
ATOM 859 C C . PHE A 1 106 ? 13.281 10.742 0.655 1 75.25 106 PHE A C 1
ATOM 861 O O . PHE A 1 106 ? 13.141 11.727 1.388 1 75.25 106 PHE A O 1
ATOM 868 N N . PRO A 1 107 ? 12.336 10.156 0.022 1 81.94 107 PRO A N 1
ATOM 869 C CA . PRO A 1 107 ? 10.977 10.602 0.345 1 81.94 107 PRO A CA 1
ATOM 870 C C . PRO A 1 107 ? 10.664 10.508 1.838 1 81.94 107 PRO A C 1
ATOM 872 O O . PRO A 1 107 ? 11.266 9.703 2.549 1 81.94 107 PRO A O 1
ATOM 875 N N . THR A 1 108 ? 9.789 11.383 2.24 1 84.56 108 THR A N 1
ATOM 876 C CA . THR A 1 108 ? 9.438 11.438 3.654 1 84.56 108 THR A CA 1
ATOM 877 C C . THR A 1 108 ? 7.926 11.305 3.842 1 84.56 108 THR A C 1
ATOM 879 O O . THR A 1 108 ? 7.148 11.945 3.139 1 84.56 108 THR A O 1
ATOM 882 N N . PHE A 1 109 ? 7.566 10.43 4.793 1 90.19 109 PHE A N 1
ATOM 883 C CA . PHE A 1 109 ? 6.172 10.281 5.184 1 90.19 109 PHE A CA 1
ATOM 884 C C . PHE A 1 109 ? 5.828 11.211 6.34 1 90.19 109 PHE A C 1
ATOM 886 O O . PHE A 1 109 ? 6.211 10.953 7.484 1 90.19 109 PHE A O 1
ATOM 893 N N . PHE A 1 110 ? 5.094 12.211 6.039 1 87.5 110 PHE A N 1
ATOM 894 C CA . PHE A 1 110 ? 4.699 13.148 7.086 1 87.5 110 PHE A CA 1
ATOM 895 C C . PHE A 1 110 ? 3.305 12.82 7.605 1 87.5 110 PHE A C 1
ATOM 897 O O . PHE A 1 110 ? 2.426 12.43 6.836 1 87.5 110 PHE A O 1
ATOM 904 N N . TYR A 1 111 ? 3.154 13.039 8.852 1 91.25 111 TYR A N 1
ATOM 905 C CA . TYR A 1 111 ? 1.841 12.922 9.469 1 91.25 111 TYR A CA 1
ATOM 906 C C . TYR A 1 111 ? 1.707 13.891 10.648 1 91.25 111 TYR A C 1
ATOM 908 O O . TYR A 1 111 ? 2.707 14.281 11.25 1 91.25 111 TYR A O 1
ATOM 916 N N . SER A 1 112 ? 0.512 14.328 10.898 1 90.81 112 SER A N 1
ATOM 917 C CA . SER A 1 112 ? 0.249 15.141 12.078 1 90.81 112 SER A CA 1
ATOM 918 C C . SER A 1 112 ? 0.339 14.312 13.359 1 90.81 112 SER A C 1
ATOM 920 O O . SER A 1 112 ? -0.298 13.266 13.469 1 90.81 112 SER A O 1
ATOM 922 N N . THR A 1 113 ? 1.118 14.805 14.312 1 90.94 113 THR A N 1
ATOM 923 C CA . THR A 1 113 ? 1.3 14.07 15.562 1 90.94 113 THR A CA 1
ATOM 924 C C . THR A 1 113 ? 0.208 14.43 16.562 1 90.94 113 THR A C 1
ATOM 926 O O . THR A 1 113 ? 0.148 13.852 17.656 1 90.94 113 THR A O 1
ATOM 929 N N . THR A 1 114 ? -0.68 15.227 16.125 1 88.31 114 THR A N 1
ATOM 930 C CA . THR A 1 114 ? -1.788 15.625 16.984 1 88.31 114 THR A CA 1
ATOM 931 C C . THR A 1 114 ? -3.096 15 16.516 1 88.31 114 THR A C 1
ATOM 933 O O . THR A 1 114 ? -3.135 14.352 15.469 1 88.31 114 THR A O 1
ATOM 936 N N . ASN A 1 115 ? -4.129 15.18 17.328 1 88.56 115 ASN A N 1
ATOM 937 C CA . ASN A 1 115 ? -5.453 14.719 16.922 1 88.56 115 ASN A CA 1
ATOM 938 C C . ASN A 1 115 ? -6.051 15.609 15.844 1 88.56 115 ASN A C 1
ATOM 940 O O . ASN A 1 115 ? -7.133 15.328 15.328 1 88.56 115 ASN A O 1
ATOM 944 N N . GLY A 1 116 ? -5.309 16.594 15.461 1 87 116 GLY A N 1
ATOM 945 C CA . GLY A 1 116 ? -5.777 17.547 14.469 1 87 116 GLY A CA 1
ATOM 946 C C . GLY A 1 116 ? -4.785 17.781 13.344 1 87 116 GLY A C 1
ATOM 947 O O . GLY A 1 116 ? -3.797 17.047 13.227 1 87 116 GLY A O 1
ATOM 948 N N . ARG A 1 117 ? -5.199 18.672 12.43 1 82.75 117 ARG A N 1
ATOM 949 C CA . ARG A 1 117 ? -4.316 19.016 11.32 1 82.75 117 ARG A CA 1
ATOM 950 C C . ARG A 1 117 ? -3.104 19.797 11.805 1 82.75 117 ARG A C 1
ATOM 952 O O . ARG A 1 117 ? -3.154 20.438 12.859 1 82.75 117 ARG A O 1
ATOM 959 N N . THR A 1 118 ? -2.061 19.656 11.109 1 82.44 118 THR A N 1
ATOM 960 C CA . THR A 1 118 ? -0.835 20.422 11.352 1 82.44 118 THR A CA 1
ATOM 961 C C . THR A 1 118 ? -0.654 21.5 10.297 1 82.44 118 THR A C 1
ATOM 963 O O . THR A 1 118 ? -0.691 21.234 9.102 1 82.44 118 THR A O 1
ATOM 966 N N . ALA A 1 119 ? -0.388 22.75 10.82 1 76.5 119 ALA A N 1
ATOM 967 C CA . ALA A 1 119 ? -0.121 23.875 9.922 1 76.5 119 ALA A CA 1
ATOM 968 C C . ALA A 1 119 ? 1.329 23.859 9.445 1 76.5 119 ALA A C 1
ATOM 970 O O . ALA A 1 119 ? 2.25 23.672 10.242 1 76.5 119 ALA A O 1
ATOM 971 N N . ILE A 1 120 ? 1.577 23.875 8.172 1 67.81 120 ILE A N 1
ATOM 972 C CA . ILE A 1 120 ? 2.924 23.812 7.609 1 67.81 120 ILE A CA 1
ATOM 973 C C . ILE A 1 120 ? 3.457 25.234 7.426 1 67.81 120 ILE A C 1
ATOM 975 O O . ILE A 1 120 ? 4.668 25.469 7.496 1 67.81 120 ILE A O 1
ATOM 979 N N . GLY A 1 121 ? 2.75 26.172 6.996 1 60.22 121 GLY A N 1
ATOM 980 C CA . GLY A 1 121 ? 3.225 27.516 6.711 1 60.22 121 GLY A CA 1
ATOM 981 C C . GLY A 1 121 ? 3.803 28.219 7.926 1 60.22 121 GLY A C 1
ATOM 982 O O . GLY A 1 121 ? 4.535 29.203 7.793 1 60.22 121 GLY A O 1
ATOM 983 N N . THR A 1 122 ? 3.363 27.875 9.078 1 52.66 122 THR A N 1
ATOM 984 C CA . THR A 1 122 ? 3.838 28.672 10.203 1 52.66 122 THR A CA 1
ATOM 985 C C . THR A 1 122 ? 5.051 28.016 10.859 1 52.66 122 THR A C 1
ATOM 987 O O . THR A 1 122 ? 5.191 26.797 10.836 1 52.66 122 THR A O 1
ATOM 990 N N . ALA A 1 123 ? 6.285 28.781 10.961 1 50.59 123 ALA A N 1
ATOM 991 C CA . ALA A 1 123 ? 7.578 28.469 11.57 1 50.59 123 ALA A CA 1
ATOM 992 C C . ALA A 1 123 ? 7.434 27.422 12.664 1 50.59 123 ALA A C 1
ATOM 994 O O . ALA A 1 123 ? 8.422 26.812 13.086 1 50.59 123 ALA A O 1
ATOM 995 N N . ARG A 1 124 ? 6.328 27.266 13.336 1 50.94 124 ARG A N 1
ATOM 996 C CA . ARG A 1 124 ? 6.227 26.5 14.57 1 50.94 124 ARG A CA 1
ATOM 997 C C . ARG A 1 124 ? 5.855 25.047 14.289 1 50.94 124 ARG A C 1
ATOM 999 O O . ARG A 1 124 ? 5.496 24.297 15.203 1 50.94 124 ARG A O 1
ATOM 1006 N N . ILE A 1 125 ? 5.961 24.531 12.961 1 54.47 125 ILE A N 1
ATOM 1007 C CA . ILE A 1 125 ? 5.324 23.359 12.359 1 54.47 125 ILE A CA 1
ATOM 1008 C C . ILE A 1 125 ? 6.047 22.094 12.805 1 54.47 125 ILE A C 1
ATOM 1010 O O . ILE A 1 125 ? 5.43 21.031 12.93 1 54.47 125 ILE A O 1
ATOM 1014 N N . TYR A 1 126 ? 7.352 22.3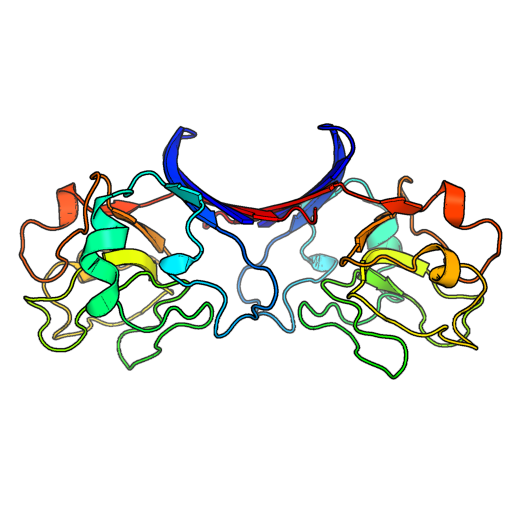44 13.133 1 61.44 126 TYR A N 1
ATOM 1015 C CA . TYR A 1 126 ? 8.242 21.188 13.102 1 61.44 126 TYR A CA 1
ATOM 1016 C C . TYR A 1 126 ? 7.969 20.25 14.266 1 61.44 126 TYR A C 1
ATOM 1018 O O . TYR A 1 126 ? 7.898 19.031 14.094 1 61.44 126 TYR A O 1
ATOM 1026 N N . PRO A 1 127 ? 7.488 20.922 15.234 1 65.38 127 PRO A N 1
ATOM 1027 C CA . PRO A 1 127 ? 7.355 19.969 16.344 1 65.38 127 PRO A CA 1
ATOM 1028 C C . PRO A 1 127 ? 6.086 19.125 16.234 1 65.38 127 PRO A C 1
ATOM 1030 O O . PRO A 1 127 ? 5.973 18.094 16.922 1 65.38 127 PRO A O 1
ATOM 1033 N N . LEU A 1 128 ? 5.199 19.5 15.273 1 78.12 128 LEU A N 1
ATOM 1034 C CA . LEU A 1 128 ? 3.934 18.781 15.227 1 78.12 128 LEU A CA 1
ATOM 1035 C C . LEU A 1 128 ? 3.871 17.875 14 1 78.12 128 LEU A C 1
ATOM 1037 O O . LEU A 1 128 ? 2.908 17.125 13.828 1 78.12 128 LEU A O 1
ATOM 1041 N N . ALA A 1 129 ? 4.859 18.016 13.227 1 82.75 129 ALA A N 1
ATOM 1042 C CA . ALA A 1 129 ? 4.961 17.109 12.078 1 82.75 129 ALA A CA 1
ATOM 1043 C C . ALA A 1 129 ? 5.809 15.891 12.406 1 82.75 129 ALA A C 1
ATOM 1045 O O . ALA A 1 129 ? 6.977 16.016 12.781 1 82.75 129 ALA A O 1
ATOM 1046 N N . GLY A 1 130 ? 5.098 14.789 12.414 1 87 130 GLY A N 1
ATOM 1047 C CA . GLY A 1 130 ? 5.848 13.547 12.508 1 87 130 GLY A CA 1
ATOM 1048 C C . GLY A 1 130 ? 6.402 13.078 11.18 1 87 130 GLY A C 1
ATOM 1049 O O . GLY A 1 130 ? 5.793 13.297 10.133 1 87 130 GLY A O 1
ATOM 1050 N N . LYS A 1 131 ? 7.59 12.578 11.266 1 88.5 131 LYS A N 1
ATOM 1051 C CA . LYS A 1 131 ? 8.211 11.883 10.141 1 88.5 131 LYS A CA 1
ATOM 1052 C C . LYS A 1 131 ? 8.266 10.383 10.391 1 88.5 131 LYS A C 1
ATOM 1054 O O . LYS A 1 131 ? 9.023 9.914 11.234 1 88.5 131 LYS A O 1
ATOM 1059 N N . ALA A 1 132 ? 7.465 9.68 9.656 1 93.25 132 ALA A N 1
ATOM 1060 C CA . ALA A 1 132 ? 7.41 8.227 9.852 1 93.25 132 ALA A CA 1
ATOM 1061 C C . ALA A 1 132 ? 8.586 7.539 9.172 1 93.25 132 ALA A C 1
ATOM 1063 O O . ALA A 1 132 ? 9.023 7.953 8.094 1 93.25 132 ALA A O 1
ATOM 1064 N N . ASP A 1 133 ? 9.055 6.453 9.789 1 93.88 133 ASP A N 1
ATOM 1065 C CA . ASP A 1 133 ? 10.047 5.57 9.172 1 93.88 133 ASP A CA 1
ATOM 1066 C C . ASP A 1 133 ? 9.398 4.656 8.141 1 93.88 133 ASP A C 1
ATOM 1068 O O . ASP A 1 133 ? 10.016 4.312 7.129 1 93.88 133 ASP A O 1
ATOM 1072 N N . VAL A 1 134 ? 8.148 4.297 8.508 1 96.31 134 VAL A N 1
ATOM 1073 C CA . VAL A 1 134 ? 7.441 3.316 7.691 1 96.31 134 VAL A CA 1
ATOM 1074 C C . VAL A 1 134 ? 6.012 3.789 7.438 1 96.31 134 VAL A C 1
ATOM 1076 O O . VAL A 1 134 ? 5.34 4.281 8.352 1 96.31 134 VAL A O 1
ATOM 1079 N N . LEU A 1 135 ? 5.613 3.719 6.234 1 96.69 135 LEU A N 1
ATOM 1080 C CA . LEU A 1 135 ? 4.191 3.748 5.895 1 96.69 135 LEU A CA 1
ATOM 1081 C C . LEU A 1 135 ? 3.674 2.344 5.605 1 96.69 135 LEU A C 1
ATOM 1083 O O . LEU A 1 135 ? 4.207 1.649 4.734 1 96.69 135 LEU A O 1
ATOM 1087 N N . ALA A 1 136 ? 2.684 1.93 6.359 1 97.75 136 ALA A N 1
ATOM 1088 C CA . ALA A 1 136 ? 2.084 0.61 6.184 1 97.75 136 ALA A CA 1
ATOM 1089 C C . ALA A 1 136 ? 0.645 0.724 5.688 1 97.75 136 ALA A C 1
ATOM 1091 O O . ALA A 1 136 ? -0.133 1.531 6.199 1 97.75 136 ALA A O 1
ATOM 1092 N N . ILE A 1 137 ? 0.308 -0.052 4.734 1 96.56 137 ILE A N 1
ATOM 1093 C CA . ILE A 1 137 ? -1.044 -0.112 4.191 1 96.56 137 ILE A CA 1
ATOM 1094 C C . ILE A 1 137 ? -1.54 -1.557 4.195 1 96.56 137 ILE A C 1
ATOM 1096 O O . ILE A 1 137 ? -0.885 -2.447 3.65 1 96.56 137 ILE A O 1
ATOM 1100 N N . TRP A 1 138 ? -2.6 -1.772 4.828 1 96.75 138 TRP A N 1
ATOM 1101 C CA . TRP A 1 138 ? -3.283 -3.062 4.84 1 96.75 138 TRP A CA 1
ATOM 1102 C C . TRP A 1 138 ? -4.621 -2.977 4.113 1 96.75 138 TRP A C 1
ATOM 1104 O O . TRP A 1 138 ? -5.422 -2.076 4.371 1 96.75 138 TRP A O 1
ATOM 1114 N N . VAL A 1 139 ? -4.84 -3.896 3.209 1 95.19 139 VAL A N 1
ATOM 1115 C CA . VAL A 1 139 ? -6.094 -3.932 2.463 1 95.19 139 VAL A CA 1
ATOM 1116 C C . VAL A 1 139 ? -6.797 -5.27 2.695 1 95.19 139 VAL A C 1
ATOM 1118 O O . VAL A 1 139 ? -6.191 -6.332 2.541 1 95.19 139 VAL A O 1
ATOM 1121 N N . LYS A 1 140 ? -8.016 -5.211 3.121 1 94.5 140 LYS A N 1
ATOM 1122 C CA . LYS A 1 140 ? -8.891 -6.367 3.279 1 94.5 140 LYS A CA 1
ATOM 1123 C C . LYS A 1 140 ? -10.203 -6.172 2.521 1 94.5 140 LYS A C 1
ATOM 1125 O O . LYS A 1 140 ? -10.781 -5.078 2.537 1 94.5 140 LYS A O 1
ATOM 1130 N N . PHE A 1 141 ? -10.508 -7.188 1.741 1 85.06 141 PHE A N 1
ATOM 1131 C CA . PHE A 1 141 ? -11.805 -7.145 1.085 1 85.06 141 PHE A CA 1
ATOM 1132 C C . PHE A 1 141 ? -12.852 -7.887 1.905 1 85.06 141 PHE A C 1
ATOM 1134 O O . PHE A 1 141 ? -12.586 -8.977 2.422 1 85.06 141 PHE A O 1
ATOM 1141 N N . ASP A 1 142 ? -13.891 -7.324 2.334 1 74.81 142 ASP A N 1
ATOM 1142 C CA . ASP A 1 142 ? -14.977 -7.98 3.053 1 74.81 142 ASP A CA 1
ATOM 1143 C C . ASP A 1 142 ? -16.344 -7.586 2.48 1 74.81 142 ASP A C 1
ATOM 1145 O O . ASP A 1 142 ? -16.469 -6.547 1.823 1 74.81 142 ASP A O 1
ATOM 1149 N N . VAL B 1 1 ? 10.648 -2.203 0.479 1 95.81 1 VAL B N 1
ATOM 1150 C CA . VAL B 1 1 ? 9.219 -2.51 0.453 1 95.81 1 VAL B CA 1
ATOM 1151 C C . VAL B 1 1 ? 8.992 -3.939 0.933 1 95.81 1 VAL B C 1
ATOM 1153 O O . VAL B 1 1 ? 9.664 -4.871 0.479 1 95.81 1 VAL B O 1
ATOM 1156 N N . TYR B 1 2 ? 8.188 -4.086 1.933 1 97.69 2 TYR B N 1
ATOM 1157 C CA . TYR B 1 2 ? 7.734 -5.387 2.414 1 97.69 2 TYR B CA 1
ATOM 1158 C C . TYR B 1 2 ? 6.266 -5.613 2.072 1 97.69 2 TYR B C 1
ATOM 1160 O O . TYR B 1 2 ? 5.398 -4.844 2.496 1 97.69 2 TYR B O 1
ATOM 1168 N N . MET B 1 3 ? 6.012 -6.598 1.247 1 96.88 3 MET B N 1
ATOM 1169 C CA . MET B 1 3 ? 4.652 -7.004 0.904 1 96.88 3 MET B CA 1
ATOM 1170 C C . MET B 1 3 ? 4.32 -8.359 1.512 1 96.88 3 MET B C 1
ATOM 1172 O O . MET B 1 3 ? 5.113 -9.297 1.414 1 96.88 3 MET B O 1
ATOM 1176 N N . SER B 1 4 ? 3.156 -8.422 2.1 1 98.19 4 SER B N 1
ATOM 1177 C CA . SER B 1 4 ? 2.777 -9.648 2.801 1 98.19 4 SER B CA 1
ATOM 1178 C C . SER B 1 4 ? 1.337 -10.039 2.488 1 98.19 4 SER B C 1
ATOM 1180 O O . SER B 1 4 ? 0.442 -9.195 2.488 1 98.19 4 SER B O 1
ATOM 1182 N N . TRP B 1 5 ? 1.162 -11.32 2.146 1 96.94 5 TRP B N 1
ATOM 1183 C CA . TRP B 1 5 ? -0.155 -11.938 2.023 1 96.94 5 TRP B CA 1
ATOM 1184 C C . TRP B 1 5 ? -0.534 -12.672 3.303 1 96.94 5 TRP B C 1
ATOM 1186 O O . TRP B 1 5 ? 0.11 -13.656 3.674 1 96.94 5 TRP B O 1
ATOM 1196 N N . ILE B 1 6 ? -1.604 -12.211 3.963 1 97.94 6 ILE B N 1
ATOM 1197 C CA . ILE B 1 6 ? -1.964 -12.703 5.289 1 97.94 6 ILE B CA 1
ATOM 1198 C C . ILE B 1 6 ? -3.289 -13.453 5.215 1 97.94 6 ILE B C 1
ATOM 1200 O O . ILE B 1 6 ? -4.273 -12.945 4.672 1 97.94 6 ILE B O 1
ATOM 1204 N N . LYS B 1 7 ? -3.301 -14.641 5.602 1 95.12 7 LYS B N 1
ATOM 1205 C CA . LYS B 1 7 ? -4.484 -15.484 5.723 1 95.12 7 LYS B CA 1
ATOM 1206 C C . LYS B 1 7 ? -4.668 -15.977 7.152 1 95.12 7 LYS B C 1
ATOM 1208 O O . LYS B 1 7 ? -3.725 -16.5 7.758 1 95.12 7 LYS B O 1
ATOM 1213 N N . ASP B 1 8 ? -5.848 -15.836 7.68 1 94.75 8 ASP B N 1
ATOM 1214 C CA . ASP B 1 8 ? -6.16 -16.297 9.031 1 94.75 8 ASP B CA 1
ATOM 1215 C C . ASP B 1 8 ? -5.137 -15.781 10.039 1 94.75 8 ASP B C 1
ATOM 1217 O O . ASP B 1 8 ? -4.605 -16.547 10.844 1 94.75 8 ASP B O 1
ATOM 1221 N N . ASN B 1 9 ? -4.746 -14.508 9.875 1 94.25 9 ASN B N 1
ATOM 1222 C CA . ASN B 1 9 ? -3.871 -13.773 10.781 1 94.25 9 ASN B CA 1
ATOM 1223 C C . ASN B 1 9 ? -2.447 -14.32 10.75 1 94.25 9 ASN B C 1
ATOM 1225 O O . ASN B 1 9 ? -1.68 -14.109 11.695 1 94.25 9 ASN B O 1
ATOM 1229 N N . SER B 1 10 ? -2.199 -15.055 9.742 1 96.88 10 SER B N 1
ATOM 1230 C CA . SER B 1 10 ? -0.843 -15.562 9.555 1 96.88 10 SER B CA 1
ATOM 1231 C C . SER B 1 10 ? -0.308 -15.195 8.172 1 96.88 10 SER B C 1
ATOM 1233 O O . SER B 1 10 ? -1.038 -15.266 7.18 1 96.88 10 SER B O 1
ATOM 1235 N N . GLU B 1 11 ? 0.953 -14.922 8.211 1 97.31 11 GLU B N 1
ATOM 1236 C CA . GLU B 1 11 ? 1.598 -14.617 6.938 1 97.31 11 GLU B CA 1
ATOM 1237 C C . GLU B 1 11 ? 1.782 -15.883 6.102 1 97.31 11 GLU B C 1
ATOM 1239 O O . GLU B 1 11 ? 2.479 -16.812 6.516 1 97.31 11 GLU B O 1
ATOM 1244 N N . GLY B 1 12 ? 1.132 -15.922 4.996 1 96.69 12 GLY B N 1
ATOM 1245 C CA . GLY B 1 12 ? 1.255 -17.047 4.078 1 96.69 12 GLY B CA 1
ATOM 1246 C C . GLY B 1 12 ? 2.434 -16.906 3.133 1 96.69 12 GLY B C 1
ATOM 1247 O O . GLY B 1 12 ? 3.084 -17.906 2.805 1 96.69 12 GLY B O 1
ATOM 1248 N N . ALA B 1 13 ? 2.682 -15.664 2.689 1 97.38 13 ALA B N 1
ATOM 1249 C CA . ALA B 1 13 ? 3.805 -15.344 1.812 1 97.38 13 ALA B CA 1
ATOM 1250 C C . ALA B 1 13 ? 4.258 -13.898 2.002 1 97.38 13 ALA B C 1
ATOM 1252 O O . ALA B 1 13 ? 3.506 -13.07 2.521 1 97.38 13 ALA B O 1
ATOM 1253 N N . TYR B 1 14 ? 5.465 -13.656 1.683 1 97.62 14 TYR B N 1
ATOM 1254 C CA . TYR B 1 14 ? 5.961 -12.281 1.676 1 97.62 14 TYR B CA 1
ATOM 1255 C C . TYR B 1 14 ? 7.055 -12.109 0.628 1 97.62 14 TYR B C 1
ATOM 1257 O O . TYR B 1 14 ? 7.629 -13.086 0.148 1 97.62 14 TYR B O 1
ATOM 1265 N N . ILE B 1 15 ? 7.234 -10.898 0.275 1 96.56 15 ILE B N 1
ATOM 1266 C CA . ILE B 1 15 ? 8.375 -10.492 -0.536 1 96.56 15 ILE B CA 1
ATOM 1267 C C . ILE B 1 15 ? 8.914 -9.148 -0.044 1 96.56 15 ILE B C 1
ATOM 1269 O O . ILE B 1 15 ? 8.133 -8.266 0.325 1 96.56 15 ILE B O 1
ATOM 1273 N N . VAL B 1 16 ? 10.211 -9.031 0.092 1 97.31 16 VAL B N 1
ATOM 1274 C CA . VAL B 1 16 ? 10.93 -7.797 0.399 1 97.31 16 VAL B CA 1
ATOM 1275 C C . VAL B 1 16 ? 11.781 -7.383 -0.797 1 97.31 16 VAL B C 1
ATOM 1277 O O . VAL B 1 16 ? 12.547 -8.188 -1.327 1 97.31 16 VAL B O 1
ATOM 1280 N N . PHE B 1 17 ? 11.594 -6.18 -1.254 1 95.38 17 PHE B N 1
ATOM 1281 C CA . PHE B 1 17 ? 12.375 -5.758 -2.414 1 95.38 17 PHE B CA 1
ATOM 1282 C C . PHE B 1 17 ? 12.734 -4.281 -2.316 1 95.38 17 PHE B C 1
ATOM 1284 O O . PHE B 1 17 ? 12.094 -3.525 -1.582 1 95.38 17 PHE B O 1
ATOM 1291 N N . ASP B 1 18 ? 13.789 -3.969 -3.035 1 95.38 18 ASP B N 1
ATOM 1292 C CA . ASP B 1 18 ? 14.219 -2.578 -3.16 1 95.38 18 ASP B CA 1
ATOM 1293 C C . ASP B 1 18 ? 13.414 -1.85 -4.23 1 95.38 18 ASP B C 1
ATOM 1295 O O . ASP B 1 18 ? 13.578 -2.111 -5.426 1 95.38 18 ASP B O 1
ATOM 1299 N N . GLY B 1 19 ? 12.492 -0.978 -3.75 1 91 19 GLY B N 1
ATOM 1300 C CA . GLY B 1 19 ? 11.648 -0.238 -4.676 1 91 19 GLY B CA 1
ATOM 1301 C C . GLY B 1 19 ? 12.258 1.084 -5.109 1 91 19 GLY B C 1
ATOM 1302 O O . GLY B 1 19 ? 11.602 1.887 -5.773 1 91 19 GLY B O 1
ATOM 1303 N N . ALA B 1 20 ? 13.492 1.319 -4.781 1 85.88 20 ALA B N 1
ATOM 1304 C CA . ALA B 1 20 ? 14.125 2.596 -5.109 1 85.88 20 ALA B CA 1
ATOM 1305 C C . ALA B 1 20 ? 14.148 2.824 -6.617 1 85.88 20 ALA B C 1
ATOM 1307 O O . ALA B 1 20 ? 14.523 1.93 -7.379 1 85.88 20 ALA B O 1
ATOM 1308 N N . GLY B 1 21 ? 13.695 3.977 -6.992 1 82.12 21 GLY B N 1
ATOM 1309 C CA . GLY B 1 21 ? 13.75 4.352 -8.398 1 82.12 21 GLY B CA 1
ATOM 1310 C C . GLY B 1 21 ? 12.633 3.729 -9.219 1 82.12 21 GLY B C 1
ATOM 1311 O O . GLY B 1 21 ? 12.695 3.719 -10.453 1 82.12 21 GLY B O 1
ATOM 1312 N N . THR B 1 22 ? 11.641 3.16 -8.508 1 82.06 22 THR B N 1
ATOM 1313 C CA . THR B 1 22 ? 10.539 2.537 -9.234 1 82.06 22 THR B CA 1
ATOM 1314 C C . THR B 1 22 ? 9.273 3.385 -9.133 1 82.06 22 THR B C 1
ATOM 1316 O O . THR B 1 22 ? 9.242 4.379 -8.406 1 82.06 22 THR B O 1
ATOM 1319 N N . ASP B 1 23 ? 8.359 3.002 -10 1 77.19 23 ASP B N 1
ATOM 1320 C CA . ASP B 1 23 ? 7.02 3.584 -9.977 1 77.19 23 ASP B CA 1
ATOM 1321 C C . ASP B 1 23 ? 5.949 2.504 -10.102 1 77.19 23 ASP B C 1
ATOM 1323 O O . ASP B 1 23 ? 6.234 1.317 -9.93 1 77.19 23 ASP B O 1
ATOM 1327 N N . ARG B 1 24 ? 4.746 2.902 -10.25 1 72.56 24 ARG B N 1
ATOM 1328 C CA . ARG B 1 24 ? 3.611 1.985 -10.25 1 72.56 24 ARG B CA 1
ATOM 1329 C C . ARG B 1 24 ? 3.703 1 -11.414 1 72.56 24 ARG B C 1
ATOM 1331 O O . ARG B 1 24 ? 3.119 -0.084 -11.359 1 72.56 24 ARG B O 1
ATOM 1338 N N . ASP B 1 25 ? 4.418 1.343 -12.484 1 75.81 25 ASP B N 1
ATOM 1339 C CA . ASP B 1 25 ? 4.477 0.506 -13.68 1 75.81 25 ASP B CA 1
ATOM 1340 C C . ASP B 1 25 ? 5.727 -0.373 -13.672 1 75.81 25 ASP B C 1
ATOM 1342 O O . ASP B 1 25 ? 5.844 -1.301 -14.477 1 75.81 25 ASP B O 1
ATOM 1346 N N . SER B 1 26 ? 6.621 -0.079 -12.742 1 80.88 26 SER B N 1
ATOM 1347 C CA . SER B 1 26 ? 7.883 -0.812 -12.664 1 80.88 26 SER B CA 1
ATOM 1348 C C . SER B 1 26 ? 8.25 -1.126 -11.211 1 80.88 26 SER B C 1
ATOM 1350 O O . SER B 1 26 ? 9.422 -1.089 -10.844 1 80.88 26 SER B O 1
ATOM 1352 N N . TRP B 1 27 ? 7.285 -1.346 -10.422 1 82.19 27 TRP B N 1
ATOM 1353 C CA . TRP B 1 27 ? 7.438 -1.39 -8.977 1 82.19 27 TRP B CA 1
ATOM 1354 C C . TRP B 1 27 ? 8.328 -2.553 -8.555 1 82.19 27 TRP B C 1
ATOM 1356 O O . TRP B 1 27 ? 8.961 -2.508 -7.5 1 82.19 27 TRP B O 1
ATOM 1366 N N . PHE B 1 28 ? 8.336 -3.586 -9.461 1 87.31 28 PHE B N 1
ATOM 1367 C CA . PHE B 1 28 ? 9 -4.82 -9.055 1 87.31 28 PHE B CA 1
ATOM 1368 C C . PHE B 1 28 ? 9.93 -5.32 -10.156 1 87.31 28 PHE B C 1
ATOM 1370 O O . PHE B 1 28 ? 9.602 -5.227 -11.344 1 87.31 28 PHE B O 1
ATOM 1377 N N . SER B 1 29 ? 11.039 -5.73 -9.703 1 90.31 29 SER B N 1
ATOM 1378 C CA . SER B 1 29 ? 11.914 -6.586 -10.492 1 90.31 29 SER B CA 1
ATOM 1379 C C . SER B 1 29 ? 12.523 -7.691 -9.633 1 90.31 29 SER B C 1
ATOM 1381 O O . SER B 1 29 ? 12.852 -7.469 -8.469 1 90.31 29 SER B O 1
ATOM 1383 N N . VAL B 1 30 ? 12.75 -8.828 -10.227 1 91.88 30 VAL B N 1
ATOM 1384 C CA . VAL B 1 30 ? 13.32 -9.961 -9.508 1 91.88 30 VAL B CA 1
ATOM 1385 C C . VAL B 1 30 ? 14.703 -9.602 -8.984 1 91.88 30 VAL B C 1
ATOM 1387 O O . VAL B 1 30 ? 15.094 -10.023 -7.891 1 91.88 30 VAL B O 1
ATOM 1390 N N . ALA B 1 31 ? 15.391 -8.773 -9.719 1 92 31 ALA B N 1
ATOM 1391 C CA . ALA B 1 31 ? 16.75 -8.398 -9.352 1 92 31 ALA B CA 1
ATOM 1392 C C . ALA B 1 31 ? 16.766 -7.574 -8.07 1 92 31 ALA B C 1
ATOM 1394 O O . ALA B 1 31 ? 17.828 -7.41 -7.445 1 92 31 ALA B O 1
ATOM 1395 N N . ARG B 1 32 ? 15.664 -7.117 -7.668 1 93.44 32 ARG B N 1
ATOM 1396 C CA . ARG B 1 32 ? 15.602 -6.211 -6.523 1 93.44 32 ARG B CA 1
ATOM 1397 C C . ARG B 1 32 ? 15.125 -6.945 -5.273 1 93.44 32 ARG B C 1
ATOM 1399 O O . ARG B 1 32 ? 15.008 -6.348 -4.203 1 93.44 32 ARG B O 1
ATOM 1406 N N . ILE B 1 33 ? 14.938 -8.234 -5.43 1 95.62 33 ILE B N 1
ATOM 1407 C CA . ILE B 1 33 ? 14.445 -9.008 -4.293 1 95.62 33 ILE B CA 1
ATOM 1408 C C . ILE B 1 33 ? 15.531 -9.086 -3.217 1 95.62 33 ILE B C 1
ATOM 1410 O O . ILE B 1 33 ? 16.672 -9.43 -3.504 1 95.62 33 ILE B O 1
ATOM 1414 N N . LEU B 1 34 ? 15.195 -8.734 -2.051 1 96.5 34 LEU B N 1
ATOM 1415 C CA . LEU B 1 34 ? 16.078 -8.836 -0.893 1 96.5 34 LEU B CA 1
ATOM 1416 C C . LEU B 1 34 ? 15.781 -10.102 -0.093 1 96.5 34 LEU B C 1
ATOM 1418 O O . LEU B 1 34 ? 16.688 -10.703 0.49 1 96.5 34 LEU B O 1
ATOM 1422 N N . ASP B 1 35 ? 14.508 -10.492 0.017 1 96.81 35 ASP B N 1
ATOM 1423 C CA . ASP B 1 35 ? 14.055 -11.695 0.711 1 96.81 35 ASP B CA 1
ATOM 1424 C C . ASP B 1 35 ? 12.633 -12.062 0.288 1 96.81 35 ASP B C 1
ATOM 1426 O O . ASP B 1 35 ? 11.875 -11.211 -0.175 1 96.81 35 ASP B O 1
ATOM 1430 N N . SER B 1 36 ? 12.305 -13.344 0.31 1 97 36 SER B N 1
ATOM 1431 C CA . SER B 1 36 ? 10.938 -13.758 -0.006 1 97 36 SER B CA 1
ATOM 1432 C C . SER B 1 36 ? 10.688 -15.195 0.413 1 97 36 SER B C 1
ATOM 1434 O O . SER B 1 36 ? 11.625 -15.977 0.566 1 97 36 SER B O 1
ATOM 1436 N N . THR B 1 37 ? 9.391 -15.469 0.57 1 96.88 37 THR B N 1
ATOM 1437 C CA . THR B 1 37 ? 8.938 -16.844 0.743 1 96.88 37 THR B CA 1
ATOM 1438 C C . THR B 1 37 ? 9.305 -17.688 -0.474 1 96.88 37 THR B C 1
ATOM 1440 O O . THR B 1 37 ? 9.547 -18.891 -0.35 1 96.88 37 THR B O 1
ATOM 1443 N N . TRP B 1 38 ? 9.469 -17.188 -1.603 1 95.56 38 TRP B N 1
ATOM 1444 C CA . TRP B 1 38 ? 9.609 -17.906 -2.863 1 95.56 38 TRP B CA 1
ATOM 1445 C C . TRP B 1 38 ? 11.062 -17.938 -3.311 1 95.56 38 TRP B C 1
ATOM 1447 O O . TRP B 1 38 ? 11.398 -18.594 -4.305 1 95.56 38 TRP B O 1
ATOM 1457 N N . SER B 1 39 ? 11.844 -17.125 -2.561 1 86.19 39 SER B N 1
ATOM 1458 C CA . SER B 1 39 ? 13.25 -17.203 -2.924 1 86.19 39 SER B CA 1
ATOM 1459 C C . SER B 1 39 ? 13.797 -18.609 -2.783 1 86.19 39 SER B C 1
ATOM 1461 O O . SER B 1 39 ? 13.586 -19.266 -1.755 1 86.19 39 SER B O 1
ATOM 1463 N N . PRO B 1 40 ? 14.43 -19.438 -3.496 1 88.56 40 PRO B N 1
ATOM 1464 C CA . PRO B 1 40 ? 15.148 -18.922 -4.664 1 88.56 40 PRO B CA 1
ATOM 1465 C C . PRO B 1 40 ? 14.375 -19.109 -5.965 1 88.56 40 PRO B C 1
ATOM 1467 O O . PRO B 1 40 ? 14.781 -18.609 -7.012 1 88.56 40 PRO B O 1
ATOM 1470 N N . SER B 1 41 ? 13.234 -19.703 -5.91 1 91 41 SER B N 1
ATOM 1471 C CA . SER B 1 41 ? 12.5 -20.094 -7.109 1 91 41 SER B CA 1
ATOM 1472 C C . SER B 1 41 ? 12.188 -18.891 -7.98 1 91 41 SER B C 1
ATOM 1474 O O . SER B 1 41 ? 12.367 -18.922 -9.195 1 91 41 SER B O 1
ATOM 1476 N N . ILE B 1 42 ? 11.805 -17.875 -7.352 1 92.56 42 ILE B N 1
ATOM 1477 C CA . ILE B 1 42 ? 11.383 -16.703 -8.125 1 92.56 42 ILE B CA 1
ATOM 1478 C C . ILE B 1 42 ? 12.586 -16.125 -8.867 1 92.56 42 ILE B C 1
ATOM 1480 O O . ILE B 1 42 ? 12.445 -15.617 -9.984 1 92.56 42 ILE B O 1
ATOM 1484 N N . VAL B 1 43 ? 13.695 -16.281 -8.305 1 91.88 43 VAL B N 1
ATOM 1485 C CA . VAL B 1 43 ? 14.914 -15.812 -8.961 1 91.88 43 VAL B CA 1
ATOM 1486 C C . VAL B 1 43 ? 15.203 -16.672 -10.188 1 91.88 43 VAL B C 1
ATOM 1488 O O . VAL B 1 43 ? 15.539 -16.141 -11.258 1 91.88 43 VAL B O 1
ATOM 1491 N N . ASN B 1 44 ? 14.977 -17.875 -10.062 1 91.06 44 ASN B N 1
ATOM 1492 C CA . ASN B 1 44 ? 15.219 -18.797 -11.172 1 91.06 44 ASN B CA 1
ATOM 1493 C C . ASN B 1 44 ? 14.211 -18.594 -12.297 1 91.06 44 ASN B C 1
ATOM 1495 O O . ASN B 1 44 ? 14.484 -18.922 -13.453 1 91.06 44 ASN B O 1
ATOM 1499 N N . ASP B 1 45 ? 13.117 -17.953 -12.016 1 88.44 45 ASP B N 1
ATOM 1500 C CA . ASP B 1 45 ? 12.039 -17.797 -12.992 1 88.44 45 ASP B CA 1
ATOM 1501 C C . ASP B 1 45 ? 12.031 -16.391 -13.57 1 88.44 45 ASP B C 1
ATOM 1503 O O . ASP B 1 45 ? 11.125 -16.016 -14.32 1 88.44 45 ASP B O 1
ATOM 1507 N N . ALA B 1 46 ? 13.008 -15.664 -13.297 1 88.06 46 ALA B N 1
ATOM 1508 C CA . ALA B 1 46 ? 13.031 -14.242 -13.633 1 88.06 46 ALA B CA 1
ATOM 1509 C C . ALA 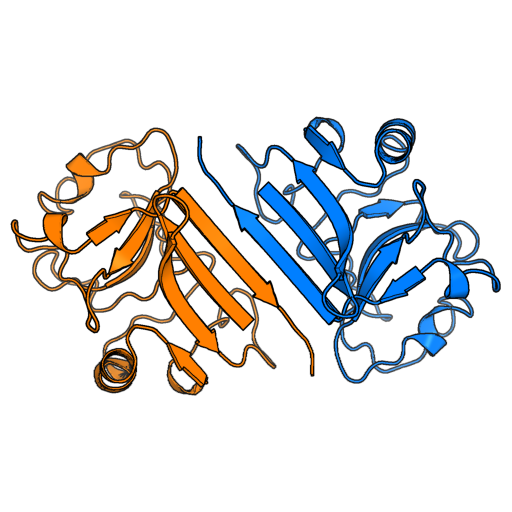B 1 46 ? 12.812 -14.031 -15.133 1 88.06 46 ALA B C 1
ATOM 1511 O O . ALA B 1 46 ? 12.062 -13.141 -15.539 1 88.06 46 ALA B O 1
ATOM 1512 N N . GLY B 1 47 ? 13.32 -14.867 -15.914 1 87 47 GLY B N 1
ATOM 1513 C CA . GLY B 1 47 ? 13.25 -14.711 -17.359 1 87 47 GLY B CA 1
ATOM 1514 C C . GLY B 1 47 ? 11.891 -15.07 -17.938 1 87 47 GLY B C 1
ATOM 1515 O O . GLY B 1 47 ? 11.609 -14.773 -19.094 1 87 47 GLY B O 1
ATOM 1516 N N . SER B 1 48 ? 11.094 -15.648 -17.141 1 86.19 48 SER B N 1
ATOM 1517 C CA . SER B 1 48 ? 9.797 -16.109 -17.625 1 86.19 48 SER B CA 1
ATOM 1518 C C . SER B 1 48 ? 8.656 -15.297 -17.031 1 86.19 48 SER B C 1
ATOM 1520 O O . SER B 1 48 ? 7.492 -15.508 -17.375 1 86.19 48 SER B O 1
ATOM 1522 N N . LEU B 1 49 ? 9 -14.383 -16.141 1 86.75 49 LEU B N 1
ATOM 1523 C CA . LEU B 1 49 ? 7.977 -13.539 -15.531 1 86.75 49 LEU B CA 1
ATOM 1524 C C . LEU B 1 49 ? 7.523 -12.453 -1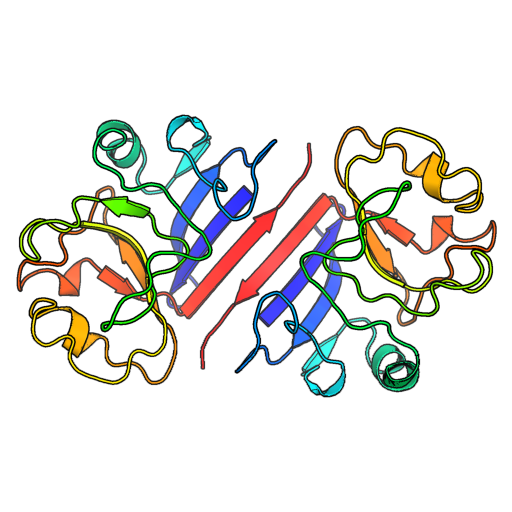6.5 1 86.75 49 LEU B C 1
ATOM 1526 O O . LEU B 1 49 ? 8.344 -11.852 -17.203 1 86.75 49 LEU B O 1
ATOM 1530 N N . GLU B 1 50 ? 6.215 -12.227 -16.5 1 82.75 50 GLU B N 1
ATOM 1531 C CA . GLU B 1 50 ? 5.695 -11.031 -17.172 1 82.75 50 GLU B CA 1
ATOM 1532 C C . GLU B 1 50 ? 6.102 -9.766 -16.422 1 82.75 50 GLU B C 1
ATOM 1534 O O . GLU B 1 50 ? 6.328 -9.797 -15.219 1 82.75 50 GLU B O 1
ATOM 1539 N N . PRO B 1 51 ? 6.184 -8.664 -17.203 1 80.38 51 PRO B N 1
ATOM 1540 C CA . PRO B 1 51 ? 6.508 -7.426 -16.484 1 80.38 51 PRO B CA 1
ATOM 1541 C C . PRO B 1 51 ? 5.516 -7.102 -15.375 1 80.38 51 PRO B C 1
ATOM 1543 O O . PRO B 1 51 ? 4.316 -6.973 -15.633 1 80.38 51 PRO B O 1
ATOM 1546 N N . PRO B 1 52 ? 6.109 -7.055 -14.234 1 81.75 52 PRO B N 1
ATOM 1547 C CA . PRO B 1 52 ? 5.203 -6.754 -13.125 1 81.75 52 PRO B CA 1
ATOM 1548 C C . PRO B 1 52 ? 4.57 -5.371 -13.234 1 81.75 52 PRO B C 1
ATOM 1550 O O . PRO B 1 52 ? 5.234 -4.418 -13.648 1 81.75 52 PRO B O 1
ATOM 1553 N N . SER B 1 53 ? 3.225 -5.301 -12.938 1 80.19 53 SER B N 1
ATOM 1554 C CA . SER B 1 53 ? 2.486 -4.043 -12.969 1 80.19 53 SER B CA 1
ATOM 1555 C C . SER B 1 53 ? 1.45 -3.98 -11.852 1 80.19 53 SER B C 1
ATOM 1557 O O . SER B 1 53 ? 0.724 -4.949 -11.617 1 80.19 53 SER B O 1
ATOM 1559 N N . ALA B 1 54 ? 1.494 -2.844 -11.117 1 80.75 54 ALA B N 1
ATOM 1560 C CA . ALA B 1 54 ? 0.459 -2.643 -10.102 1 80.75 54 ALA B CA 1
ATOM 1561 C C . ALA B 1 54 ? -0.919 -2.52 -10.75 1 80.75 54 ALA B C 1
ATOM 1563 O O . ALA B 1 54 ? -1.918 -2.967 -10.18 1 80.75 54 ALA B O 1
ATOM 1564 N N . TYR B 1 55 ? -0.896 -1.921 -11.867 1 74.25 55 TYR B N 1
ATOM 1565 C CA . TYR B 1 55 ? -2.148 -1.775 -12.602 1 74.25 55 TYR B CA 1
ATOM 1566 C C . TYR B 1 55 ? -2.576 -3.1 -13.219 1 74.25 55 TYR B C 1
ATOM 1568 O O . TYR B 1 55 ? -3.764 -3.432 -13.234 1 74.25 55 TYR B O 1
ATOM 1576 N N . GLY B 1 56 ? -1.584 -3.92 -13.57 1 70.69 56 GLY B N 1
ATOM 1577 C CA . GLY B 1 56 ? -1.797 -5.258 -14.102 1 70.69 56 GLY B CA 1
ATOM 1578 C C . GLY B 1 56 ? -2.398 -5.262 -15.492 1 70.69 56 GLY B C 1
ATOM 1579 O O . GLY B 1 56 ? -2.438 -4.227 -16.156 1 70.69 56 GLY B O 1
ATOM 1580 N N . LEU B 1 57 ? -2.711 -6.441 -16.031 1 67.31 57 LEU B N 1
ATOM 1581 C CA . LEU B 1 57 ? -3.326 -6.68 -17.328 1 67.31 57 LEU B CA 1
ATOM 1582 C C . LEU B 1 57 ? -4.84 -6.801 -17.203 1 67.31 57 LEU B C 1
ATOM 1584 O O . LEU B 1 57 ? -5.34 -7.523 -16.328 1 67.31 57 LEU B O 1
ATOM 1588 N N . CYS B 1 58 ? -5.434 -5.832 -17.891 1 69.12 58 CYS B N 1
ATOM 1589 C CA . CYS B 1 58 ? -6.891 -5.906 -17.922 1 69.12 58 CYS B CA 1
ATOM 1590 C C . CYS B 1 58 ? -7.387 -6.418 -19.266 1 69.12 58 CYS B C 1
ATOM 1592 O O . CYS B 1 58 ? -6.926 -5.961 -20.312 1 69.12 58 CYS B O 1
ATOM 1594 N N . ASP B 1 59 ? -8.031 -7.516 -19.141 1 65.19 59 ASP B N 1
ATOM 1595 C CA . ASP B 1 59 ? -8.68 -8.016 -20.344 1 65.19 59 ASP B CA 1
ATOM 1596 C C . ASP B 1 59 ? -10.148 -8.352 -20.078 1 65.19 59 ASP B C 1
ATOM 1598 O O . ASP B 1 59 ? -10.734 -7.871 -19.094 1 65.19 59 ASP B O 1
ATOM 1602 N N . HIS B 1 60 ? -10.781 -8.945 -21.141 1 62.97 60 HIS B N 1
ATOM 1603 C CA . HIS B 1 60 ? -12.203 -9.25 -21.031 1 62.97 60 HIS B CA 1
ATOM 1604 C C . HIS B 1 60 ? -12.492 -10.125 -19.812 1 62.97 60 HIS B C 1
ATOM 1606 O O . HIS B 1 60 ? -13.633 -10.219 -19.375 1 62.97 60 HIS B O 1
ATOM 1612 N N . ASN B 1 61 ? -11.375 -10.695 -19.266 1 58.81 61 ASN B N 1
ATOM 1613 C CA . ASN B 1 61 ? -11.547 -11.609 -18.141 1 58.81 61 ASN B CA 1
ATOM 1614 C C . ASN B 1 61 ? -11.32 -10.906 -16.797 1 58.81 61 ASN B C 1
ATOM 1616 O O . ASN B 1 61 ? -11.586 -11.484 -15.742 1 58.81 61 ASN B O 1
ATOM 1620 N N . GLY B 1 62 ? -10.93 -9.734 -16.797 1 67 62 GLY B N 1
ATOM 1621 C CA . GLY B 1 62 ? -10.656 -9 -15.578 1 67 62 GLY B CA 1
ATOM 1622 C C . GLY B 1 62 ? -9.258 -8.422 -15.531 1 67 62 GLY B C 1
ATOM 1623 O O . GLY B 1 62 ? -8.516 -8.5 -16.516 1 67 62 GLY B O 1
ATOM 1624 N N . CYS B 1 63 ? -9.102 -7.781 -14.484 1 74.62 63 CYS B N 1
ATOM 1625 C CA . CYS B 1 63 ? -7.793 -7.156 -14.312 1 74.62 63 CYS B CA 1
ATOM 1626 C C . CYS B 1 63 ? -6.977 -7.883 -13.25 1 74.62 63 CYS B C 1
ATOM 1628 O O . CYS B 1 63 ? -7.5 -8.25 -12.195 1 74.62 63 CYS B O 1
ATOM 1630 N N . ARG B 1 64 ? -5.836 -8.32 -13.633 1 76.44 64 ARG B N 1
ATOM 1631 C CA . ARG B 1 64 ? -4.848 -8.82 -12.688 1 76.44 64 ARG B CA 1
ATOM 1632 C C . ARG B 1 64 ? -3.877 -7.719 -12.273 1 76.44 64 ARG B C 1
ATOM 1634 O O . ARG B 1 64 ? -3.271 -7.062 -13.125 1 76.44 64 ARG B O 1
ATOM 1641 N N . ARG B 1 65 ? -3.875 -7.555 -11 1 81.81 65 ARG B N 1
ATOM 1642 C CA . ARG B 1 65 ? -3.059 -6.465 -10.477 1 81.81 65 ARG B CA 1
ATOM 1643 C C . ARG B 1 65 ? -1.938 -6.996 -9.586 1 81.81 65 ARG B C 1
ATOM 1645 O O . ARG B 1 65 ? -2.023 -8.117 -9.078 1 81.81 65 ARG B O 1
ATOM 1652 N N . PHE B 1 66 ? -0.882 -6.145 -9.461 1 86.38 66 PHE B N 1
ATOM 1653 C CA . PHE B 1 66 ? 0.278 -6.52 -8.664 1 86.38 66 PHE B CA 1
ATOM 1654 C C . PHE B 1 66 ? 0.755 -7.922 -9.023 1 86.38 66 PHE B C 1
ATOM 1656 O O . PHE B 1 66 ? 0.935 -8.766 -8.148 1 86.38 66 PHE B O 1
ATOM 1663 N N . ASP B 1 67 ? 0.925 -8.109 -10.227 1 83.06 67 ASP B N 1
ATOM 1664 C CA . ASP B 1 67 ? 1.058 -9.469 -10.727 1 83.06 67 ASP B CA 1
ATOM 1665 C C . ASP B 1 67 ? 2.518 -9.922 -10.711 1 83.06 67 ASP B C 1
ATOM 1667 O O . ASP B 1 67 ? 3.402 -9.188 -11.156 1 83.06 67 ASP B O 1
ATOM 1671 N N . LEU B 1 68 ? 2.773 -10.945 -10.148 1 89.44 68 LEU B N 1
ATOM 1672 C CA . LEU B 1 68 ? 3.945 -11.797 -10.297 1 89.44 68 LEU B CA 1
ATOM 1673 C C . LEU B 1 68 ? 3.572 -13.117 -10.961 1 89.44 68 LEU B C 1
ATOM 1675 O O . LEU B 1 68 ? 3.314 -14.109 -10.281 1 89.44 68 LEU B O 1
ATOM 1679 N N . TYR B 1 69 ? 3.555 -12.75 -12.32 1 83.5 69 TYR B N 1
ATOM 1680 C CA . TYR B 1 69 ? 2.869 -13.727 -13.164 1 83.5 69 TYR B CA 1
ATOM 1681 C C . TYR B 1 69 ? 3.723 -14.094 -14.367 1 83.5 69 TYR B C 1
ATOM 1683 O O . TYR B 1 69 ? 4.461 -13.258 -14.898 1 83.5 69 TYR B O 1
ATOM 1691 N N . GLY B 1 70 ? 3.783 -15.328 -14.695 1 80.25 70 GLY B N 1
ATOM 1692 C CA . GLY B 1 70 ? 4.543 -15.773 -15.859 1 80.25 70 GLY B CA 1
ATOM 1693 C C . GLY B 1 70 ? 3.678 -16.016 -17.078 1 80.25 70 GLY B C 1
ATOM 1694 O O . GLY B 1 70 ? 2.537 -15.547 -17.141 1 80.25 70 GLY B O 1
ATOM 1695 N N . LEU B 1 71 ? 3.881 -16.953 -17.984 1 66.88 71 LEU B N 1
ATOM 1696 C CA . LEU B 1 71 ? 3.455 -17.141 -19.359 1 66.88 71 LEU B CA 1
ATOM 1697 C C . LEU B 1 71 ? 1.939 -17.031 -19.484 1 66.88 71 LEU B C 1
ATOM 1699 O O . LEU B 1 71 ? 1.202 -17.672 -18.734 1 66.88 71 LEU B O 1
ATOM 1703 N N . HIS B 1 72 ? 1.422 -15.852 -20.078 1 59.22 72 HIS B N 1
ATOM 1704 C CA . HIS B 1 72 ? 0.003 -15.625 -20.328 1 59.22 72 HIS B CA 1
ATOM 1705 C C . HIS B 1 72 ? -0.474 -16.406 -21.547 1 59.22 72 HIS B C 1
ATOM 1707 O O . HIS B 1 72 ? -1.644 -16.312 -21.938 1 59.22 72 HIS B O 1
ATOM 1713 N N . SER B 1 73 ? 0.288 -17.125 -22.219 1 57.31 73 SER B N 1
ATOM 1714 C CA . SER B 1 73 ? -0.17 -17.547 -23.531 1 57.31 73 SER B CA 1
ATOM 1715 C C . SER B 1 73 ? -1.289 -18.578 -23.438 1 57.31 73 SER B C 1
ATOM 1717 O O . SER B 1 73 ? -2.344 -18.422 -24.047 1 57.31 73 SER B O 1
ATOM 1719 N N . TYR B 1 74 ? -0.945 -19.844 -22.953 1 57.62 74 TYR B N 1
ATOM 1720 C CA . TYR B 1 74 ? -1.934 -20.922 -22.875 1 57.62 74 TYR B CA 1
ATOM 1721 C C . TYR B 1 74 ? -2.305 -21.219 -21.438 1 57.62 74 TYR B C 1
ATOM 1723 O O . TYR B 1 74 ? -1.442 -21.219 -20.547 1 57.62 74 TYR B O 1
ATOM 1731 N N . CYS B 1 75 ? -3.611 -21.062 -21.188 1 60.16 75 CYS B N 1
ATOM 1732 C CA . CYS B 1 75 ? -4.18 -21.281 -19.859 1 60.16 75 CYS B CA 1
ATOM 1733 C C . CYS B 1 75 ? -3.449 -22.406 -19.141 1 60.16 75 CYS B C 1
ATOM 1735 O O . CYS B 1 75 ? -3.213 -22.328 -17.938 1 60.16 75 CYS B O 1
ATOM 1737 N N . SER B 1 76 ? -3 -23.391 -19.875 1 64.69 76 SER B N 1
ATOM 1738 C CA . SER B 1 76 ? -2.42 -24.562 -19.219 1 64.69 76 SER B CA 1
ATOM 1739 C C . SER B 1 76 ? -1 -24.281 -18.75 1 64.69 76 SER B C 1
ATOM 1741 O O . SER B 1 76 ? -0.476 -25 -17.891 1 64.69 76 SER B O 1
ATOM 1743 N N . GLU B 1 77 ? -0.434 -23.266 -19.188 1 72.19 77 GLU B N 1
ATOM 1744 C CA . GLU B 1 77 ? 0.972 -23.031 -18.875 1 72.19 77 GLU B CA 1
ATOM 1745 C C . GLU B 1 77 ? 1.141 -21.812 -17.969 1 72.19 77 GLU B C 1
ATOM 1747 O O . GLU B 1 77 ? 2.258 -21.484 -17.562 1 72.19 77 GLU B O 1
ATOM 1752 N N . GLU B 1 78 ? 0.047 -21.281 -17.609 1 76.88 78 GLU B N 1
ATOM 1753 C CA . GLU B 1 78 ? 0.117 -20.078 -16.781 1 76.88 78 GLU B CA 1
ATOM 1754 C C . GLU B 1 78 ? 0.467 -20.406 -15.336 1 76.88 78 GLU B C 1
ATOM 1756 O O . GLU B 1 78 ? 0.016 -21.422 -14.805 1 76.88 78 GLU B O 1
ATOM 1761 N N . TRP B 1 79 ? 1.355 -19.562 -14.828 1 82.75 79 TRP B N 1
ATOM 1762 C CA . TRP B 1 79 ? 1.729 -19.734 -13.43 1 82.75 79 TRP B CA 1
ATOM 1763 C C . TRP B 1 79 ? 1.874 -18.375 -12.742 1 82.75 79 TRP B C 1
ATOM 1765 O O . TRP B 1 79 ? 1.897 -17.344 -13.398 1 82.75 79 TRP B O 1
ATOM 1775 N N . PHE B 1 80 ? 1.817 -18.469 -11.492 1 85.88 80 PHE B N 1
ATOM 1776 C CA . PHE B 1 80 ? 1.945 -17.219 -10.75 1 85.88 80 PHE B CA 1
ATOM 1777 C C . PHE B 1 80 ? 2.641 -17.453 -9.414 1 85.88 80 PHE B C 1
ATOM 1779 O O . PHE B 1 80 ? 2.688 -18.578 -8.914 1 85.88 80 PHE B O 1
ATOM 1786 N N . TYR B 1 81 ? 3.273 -16.438 -8.898 1 91.56 81 TYR B N 1
ATOM 1787 C CA . TYR B 1 81 ? 3.623 -16.344 -7.484 1 91.56 81 TYR B CA 1
ATOM 1788 C C . TYR B 1 81 ? 2.549 -15.602 -6.707 1 91.56 81 TYR B C 1
ATOM 1790 O O . TYR B 1 81 ? 2.182 -15.992 -5.602 1 91.56 81 TYR B O 1
ATOM 1798 N N . SER B 1 82 ? 2.125 -14.523 -7.348 1 90.31 82 SER B N 1
ATOM 1799 C CA . SER B 1 82 ? 0.998 -13.781 -6.797 1 90.31 82 SER B CA 1
ATOM 1800 C C . SER B 1 82 ? 0.304 -12.953 -7.875 1 90.31 82 SER B C 1
ATOM 1802 O O . SER B 1 82 ? 0.92 -12.586 -8.875 1 90.31 82 SER B O 1
ATOM 1804 N N . PHE B 1 83 ? -1.021 -12.703 -7.566 1 86.19 83 PHE B N 1
ATOM 1805 C CA . PHE B 1 83 ? -1.776 -11.695 -8.297 1 86.19 83 PHE B CA 1
ATOM 1806 C C . PHE B 1 83 ? -3.051 -11.328 -7.543 1 86.19 83 PHE B C 1
ATOM 1808 O O . PHE B 1 83 ? -3.504 -12.07 -6.676 1 86.19 83 PHE B O 1
ATOM 1815 N N . THR B 1 84 ? -3.416 -10.117 -7.797 1 86.44 84 THR B N 1
ATOM 1816 C CA . THR B 1 84 ? -4.723 -9.695 -7.312 1 86.44 84 THR B CA 1
ATOM 1817 C C . THR B 1 84 ? -5.746 -9.695 -8.445 1 86.44 84 THR B C 1
ATOM 1819 O O . THR B 1 84 ? -5.52 -9.086 -9.492 1 86.44 84 THR B O 1
ATOM 1822 N N . MET B 1 85 ? -6.801 -10.391 -8.148 1 80.25 85 MET B N 1
ATOM 1823 C CA . MET B 1 85 ? -7.855 -10.453 -9.164 1 80.25 85 MET B CA 1
ATOM 1824 C C . MET B 1 85 ? -9.023 -9.539 -8.797 1 80.25 85 MET B C 1
ATOM 1826 O O . MET B 1 85 ? -9.562 -9.641 -7.691 1 80.25 85 MET B O 1
ATOM 1830 N N . ASP B 1 86 ? -9.312 -8.633 -9.727 1 76.12 86 ASP B N 1
ATOM 1831 C CA . ASP B 1 86 ? -10.484 -7.789 -9.531 1 76.12 86 ASP B CA 1
ATOM 1832 C C . ASP B 1 86 ? -11.773 -8.594 -9.68 1 76.12 86 ASP B C 1
ATOM 1834 O O . ASP B 1 86 ? -11.742 -9.742 -10.125 1 76.12 86 ASP B O 1
ATOM 1838 N N . VAL B 1 87 ? -12.898 -7.879 -9.211 1 63.38 87 VAL B N 1
ATOM 1839 C CA . VAL B 1 87 ? -14.203 -8.523 -9.328 1 63.38 87 VAL B CA 1
ATOM 1840 C C . VAL B 1 87 ? -14.508 -8.789 -10.805 1 63.38 87 VAL B C 1
ATOM 1842 O O . VAL B 1 87 ? -14.32 -7.918 -11.648 1 63.38 87 VAL B O 1
ATOM 1845 N N . HIS B 1 88 ? -14.172 -9.844 -11.305 1 55.84 88 HIS B N 1
ATOM 1846 C CA . HIS B 1 88 ? -14.57 -10.148 -12.68 1 55.84 88 HIS B CA 1
ATOM 1847 C C . HIS B 1 88 ? -15.898 -10.906 -12.703 1 55.84 88 HIS B C 1
ATOM 1849 O O . HIS B 1 88 ? -16.047 -11.93 -12.039 1 55.84 88 HIS B O 1
ATOM 1855 N N . PRO B 1 89 ? -16.906 -10.031 -13.203 1 47 89 PRO B N 1
ATOM 1856 C CA . PRO B 1 89 ? -18.078 -10.891 -13.414 1 47 89 PRO B CA 1
ATOM 1857 C C . PRO B 1 89 ? -17.703 -12.266 -13.977 1 47 89 PRO B C 1
ATOM 1859 O O . PRO B 1 89 ? -17.578 -13.227 -13.219 1 47 89 PRO B O 1
ATOM 1862 N N . SER B 1 90 ? -18.109 -12.242 -15.398 1 41.31 90 SER B N 1
ATOM 1863 C CA . SER B 1 90 ? -18.312 -13.422 -16.234 1 41.31 90 SER B CA 1
ATOM 1864 C C . SER B 1 90 ? -17.047 -14.25 -16.344 1 41.31 90 SER B C 1
ATOM 1866 O O . SER B 1 90 ? -15.945 -13.758 -16.062 1 41.31 90 SER B O 1
ATOM 1868 N N . TRP B 1 91 ? -17.266 -15.484 -16.688 1 38.91 91 TRP B N 1
ATOM 1869 C CA . TRP B 1 91 ? -16.562 -16.734 -16.969 1 38.91 91 TRP B CA 1
ATOM 1870 C C . TRP B 1 91 ? -15.344 -16.469 -17.859 1 38.91 91 TRP B C 1
ATOM 1872 O O . TRP B 1 91 ? -15.469 -15.938 -18.953 1 38.91 91 TRP B O 1
ATOM 1882 N N . CYS B 1 92 ? -14.367 -15.805 -17.5 1 37.69 92 CYS B N 1
ATOM 1883 C CA . CYS B 1 92 ? -13.469 -16.188 -18.594 1 37.69 92 CYS B CA 1
ATOM 1884 C C . CYS B 1 92 ? -13.812 -17.578 -19.109 1 37.69 92 CYS B C 1
ATOM 1886 O O . CYS B 1 92 ? -13.859 -18.547 -18.344 1 37.69 92 CYS B O 1
ATOM 1888 N N . PHE B 1 93 ? -14.5 -17.641 -20 1 37.44 93 PHE B N 1
ATOM 1889 C CA . PHE B 1 93 ? -14.602 -18.875 -20.766 1 37.44 93 PHE B CA 1
ATOM 1890 C C . PHE B 1 93 ? -13.289 -19.656 -20.703 1 37.44 93 PHE B C 1
ATOM 1892 O O . PHE B 1 93 ? -13.289 -20.859 -20.469 1 37.44 93 PHE B O 1
ATOM 1899 N N . ASP B 1 94 ? -12.25 -19.047 -21.359 1 38.69 94 ASP B N 1
ATOM 1900 C CA . ASP B 1 94 ? -11.062 -19.891 -21.547 1 38.69 94 ASP B CA 1
ATOM 1901 C C . ASP B 1 94 ? -10.172 -19.859 -20.297 1 38.69 94 ASP B C 1
ATOM 1903 O O . ASP B 1 94 ? -8.992 -20.188 -20.375 1 38.69 94 ASP B O 1
ATOM 1907 N N . MET B 1 95 ? -10.281 -18.797 -19.516 1 42.34 95 MET B N 1
ATOM 1908 C CA . MET B 1 95 ? -9.531 -19.047 -18.297 1 42.34 95 MET B CA 1
ATOM 1909 C C . MET B 1 95 ? -9.914 -20.406 -17.703 1 42.34 95 MET B C 1
ATOM 1911 O O . MET B 1 95 ? -11.102 -20.719 -17.578 1 42.34 95 MET B O 1
ATOM 1915 N N . GLY B 1 96 ? -9.148 -21.25 -17.844 1 44.91 96 GLY B N 1
ATOM 1916 C CA . GLY B 1 96 ? -9.367 -22.578 -17.297 1 44.91 96 GLY B CA 1
ATOM 1917 C C . GLY B 1 96 ? -10.172 -22.562 -16 1 44.91 96 GLY B C 1
ATOM 1918 O O . GLY B 1 96 ? -10.531 -21.484 -15.508 1 44.91 96 GLY B O 1
ATOM 1919 N N . TYR B 1 97 ? -10.633 -23.828 -15.523 1 46.53 97 TYR B N 1
ATOM 1920 C CA . TYR B 1 97 ? -11.43 -24.344 -14.406 1 46.53 97 TYR B CA 1
ATOM 1921 C C . TYR B 1 97 ? -11.117 -23.578 -13.125 1 46.53 97 TYR B C 1
ATOM 1923 O O . TYR B 1 97 ? -11.734 -23.828 -12.086 1 46.53 97 TYR B O 1
ATOM 1931 N N . TRP B 1 98 ? -10.07 -22.875 -13.227 1 47.44 98 TRP B N 1
ATOM 1932 C CA . TRP B 1 98 ? -9.742 -22.531 -11.844 1 47.44 98 TRP B CA 1
ATOM 1933 C C . TRP B 1 98 ? -10.484 -21.266 -11.414 1 47.44 98 TRP B C 1
ATOM 1935 O O . TRP B 1 98 ? -10.781 -21.078 -10.234 1 47.44 98 TRP B O 1
ATOM 1945 N N . GLU B 1 99 ? -10.828 -20.281 -12.32 1 49.94 99 GLU B N 1
ATOM 1946 C CA . GLU B 1 99 ? -11.32 -18.969 -11.93 1 49.94 99 GLU B CA 1
ATOM 1947 C C . GLU B 1 99 ? -12.758 -19.031 -11.438 1 49.94 99 GLU B C 1
ATOM 1949 O O . GLU B 1 99 ? -13.141 -18.312 -10.523 1 49.94 99 GLU B O 1
ATOM 1954 N N . PRO B 1 100 ? -13.461 -19.844 -12.25 1 48.16 100 PRO B N 1
ATOM 1955 C CA . PRO B 1 100 ? -14.828 -19.812 -11.711 1 48.16 100 PRO B CA 1
ATOM 1956 C C . PRO B 1 100 ? -14.859 -19.938 -10.188 1 48.16 100 PRO B C 1
ATOM 1958 O O . PRO B 1 100 ? -15.789 -19.453 -9.547 1 48.16 100 PRO B O 1
ATOM 1961 N N . ASN B 1 101 ? -13.891 -20.672 -9.781 1 47.56 101 ASN B N 1
ATOM 1962 C CA . ASN B 1 101 ? -13.922 -20.844 -8.336 1 47.56 101 ASN B CA 1
ATOM 1963 C C . ASN B 1 101 ? -13.508 -19.547 -7.621 1 47.56 101 ASN B C 1
ATOM 1965 O O . ASN B 1 101 ? -13.484 -19.5 -6.391 1 47.56 101 ASN B O 1
ATOM 1969 N N . PHE B 1 102 ? -13.234 -18.609 -8.531 1 50.16 102 PHE B N 1
ATOM 1970 C CA . PHE B 1 102 ? -12.781 -17.359 -7.918 1 50.16 102 PHE B CA 1
ATOM 1971 C C . PHE B 1 102 ? -13.82 -16.266 -8.078 1 50.16 102 PHE B C 1
ATOM 1973 O O . PHE B 1 102 ? -13.523 -15.078 -7.914 1 50.16 102 PHE B O 1
ATOM 1980 N N . VAL B 1 103 ? -14.984 -16.719 -8.656 1 51.62 103 VAL B N 1
ATOM 1981 C CA . VAL B 1 103 ? -16.031 -15.703 -8.734 1 51.62 103 VAL B CA 1
ATOM 1982 C C . VAL B 1 103 ? -16.328 -15.172 -7.336 1 51.62 103 VAL B C 1
ATOM 1984 O O . VAL B 1 103 ? -16.797 -15.914 -6.473 1 51.62 103 VAL B O 1
ATOM 1987 N N . HIS B 1 104 ? -15.547 -14.094 -7.035 1 59.62 104 HIS B N 1
ATOM 1988 C CA . HIS B 1 104 ? -15.844 -13.406 -5.781 1 59.62 104 HIS B CA 1
ATOM 1989 C C . HIS B 1 104 ? -16.391 -12.008 -6.031 1 59.62 104 HIS B C 1
ATOM 1991 O O . HIS B 1 104 ? -16.125 -11.414 -7.082 1 59.62 104 HIS B O 1
ATOM 1997 N N . ASN B 1 105 ? -17.391 -11.625 -5.293 1 66.69 105 ASN B N 1
ATOM 1998 C CA . ASN B 1 105 ? -17.969 -10.281 -5.293 1 66.69 105 ASN B CA 1
ATOM 1999 C C . ASN B 1 105 ? -16.938 -9.234 -4.867 1 66.69 105 ASN B C 1
ATOM 2001 O O . ASN B 1 105 ? -17.219 -8.039 -4.879 1 66.69 105 ASN B O 1
ATOM 2005 N N . PHE B 1 106 ? -15.805 -9.781 -4.488 1 75.06 106 PHE B N 1
ATOM 2006 C CA . PHE B 1 106 ? -14.734 -8.852 -4.117 1 75.06 106 PHE B CA 1
ATOM 2007 C C . PHE B 1 106 ? -13.406 -9.297 -4.719 1 75.06 106 PHE B C 1
ATOM 2009 O O . PHE B 1 106 ? -13.219 -10.477 -5.035 1 75.06 106 PHE B O 1
ATOM 2016 N N . PRO B 1 107 ? -12.555 -8.367 -4.887 1 82 107 PRO B N 1
ATOM 2017 C CA . PRO B 1 107 ? -11.219 -8.758 -5.352 1 82 107 PRO B CA 1
ATOM 2018 C C . PRO B 1 107 ? -10.555 -9.789 -4.441 1 82 107 PRO B C 1
ATOM 2020 O O . PRO B 1 107 ? -10.875 -9.867 -3.252 1 82 107 PRO B O 1
ATOM 2023 N N . THR B 1 108 ? -9.688 -10.57 -5.055 1 84.56 108 THR B N 1
ATOM 2024 C CA . THR B 1 108 ? -9.008 -11.625 -4.316 1 84.56 108 THR B CA 1
ATOM 2025 C C . THR B 1 108 ? -7.496 -11.508 -4.465 1 84.56 108 THR B C 1
ATOM 2027 O O . THR B 1 108 ? -6.992 -11.305 -5.57 1 84.56 108 THR B O 1
ATOM 2030 N N . PHE B 1 109 ? -6.812 -11.617 -3.32 1 90.19 109 PHE B N 1
ATOM 2031 C CA . PHE B 1 109 ? -5.355 -11.648 -3.311 1 90.19 109 PHE B CA 1
ATOM 2032 C C . PHE B 1 109 ? -4.852 -13.086 -3.383 1 90.19 109 PHE B C 1
ATOM 2034 O O . PHE B 1 109 ? -4.914 -13.828 -2.396 1 90.19 109 PHE B O 1
ATOM 2041 N N . PHE B 1 110 ? -4.332 -13.43 -4.488 1 87.44 110 PHE B N 1
ATOM 2042 C CA . PHE B 1 110 ? -3.797 -14.773 -4.648 1 87.44 110 PHE B CA 1
ATOM 2043 C C . PHE B 1 110 ? -2.291 -14.789 -4.418 1 87.44 110 PHE B C 1
ATOM 2045 O O . PHE B 1 110 ? -1.587 -13.859 -4.816 1 87.44 110 PHE B O 1
ATOM 2052 N N . TYR B 1 111 ? -1.88 -15.859 -3.859 1 91.44 111 TYR B N 1
ATOM 2053 C CA . TYR B 1 111 ? -0.449 -16.094 -3.709 1 91.44 111 TYR B CA 1
ATOM 2054 C C . TYR B 1 111 ? -0.142 -17.594 -3.738 1 91.44 111 TYR B C 1
ATOM 2056 O O . TYR B 1 111 ? -0.999 -18.422 -3.406 1 91.44 111 TYR B O 1
ATOM 2064 N N . SER B 1 112 ? 1.005 -17.938 -4.191 1 90.88 112 SER B N 1
ATOM 2065 C CA . SER B 1 112 ? 1.454 -19.328 -4.137 1 90.88 112 SER B CA 1
ATOM 2066 C C . SER B 1 112 ? 1.775 -19.75 -2.709 1 90.88 112 SER B C 1
ATOM 2068 O O . SER B 1 112 ? 2.545 -19.078 -2.016 1 90.88 112 SER B O 1
ATOM 2070 N N . THR B 1 113 ? 1.196 -20.875 -2.307 1 91.25 113 THR B N 1
ATOM 2071 C CA . THR B 1 113 ? 1.408 -21.344 -0.94 1 91.25 113 THR B CA 1
ATOM 2072 C C . THR B 1 113 ? 2.668 -22.203 -0.851 1 91.25 113 THR B C 1
ATOM 2074 O O . THR B 1 113 ? 3.062 -22.625 0.238 1 91.25 113 THR B O 1
ATOM 2077 N N . THR B 1 114 ? 3.328 -22.297 -1.938 1 89.06 114 THR B N 1
ATOM 2078 C CA . THR B 1 114 ? 4.562 -23.078 -1.974 1 89.06 114 THR B CA 1
ATOM 2079 C C . THR B 1 114 ? 5.773 -22.156 -2.119 1 89.06 114 THR B C 1
ATOM 2081 O O . THR B 1 114 ? 5.621 -20.938 -2.295 1 89.06 114 THR B O 1
ATOM 2084 N N . ASN B 1 115 ? 6.938 -22.75 -1.984 1 89.56 115 ASN B N 1
ATOM 2085 C CA . ASN B 1 115 ? 8.164 -22 -2.215 1 89.56 115 ASN B CA 1
ATOM 2086 C C . ASN B 1 115 ? 8.375 -21.703 -3.699 1 89.56 115 ASN B C 1
ATOM 2088 O O . ASN B 1 115 ? 9.289 -20.969 -4.07 1 89.56 115 ASN B O 1
ATOM 2092 N N . GLY B 1 116 ? 7.492 -22.203 -4.504 1 87.69 116 GLY B N 1
ATOM 2093 C CA . GLY B 1 116 ? 7.586 -22.031 -5.941 1 87.69 116 GLY B CA 1
ATOM 2094 C C . GLY B 1 116 ? 6.332 -21.438 -6.555 1 87.69 116 GLY B C 1
ATOM 2095 O O . GLY B 1 116 ? 5.441 -20.969 -5.84 1 87.69 116 GLY B O 1
ATOM 2096 N N . ARG B 1 117 ? 6.395 -21.312 -7.883 1 83.5 117 ARG B N 1
ATOM 2097 C CA . ARG B 1 117 ? 5.238 -20.781 -8.602 1 83.5 117 ARG B CA 1
ATOM 2098 C C . ARG B 1 117 ? 4.094 -21.797 -8.602 1 83.5 117 ARG B C 1
ATOM 2100 O O . ARG B 1 117 ? 4.32 -23 -8.461 1 83.5 117 ARG B O 1
ATOM 2107 N N . THR B 1 118 ? 2.934 -21.266 -8.695 1 82.69 118 THR B N 1
ATOM 2108 C CA . THR B 1 118 ? 1.727 -22.078 -8.812 1 82.69 118 THR B CA 1
ATOM 2109 C C . THR B 1 118 ? 1.174 -22.016 -10.234 1 82.69 118 THR B C 1
ATOM 2111 O O . THR B 1 118 ? 0.966 -20.922 -10.781 1 82.69 118 THR B O 1
ATOM 2114 N N . ALA B 1 119 ? 0.88 -23.25 -10.812 1 77.19 119 ALA B N 1
ATOM 2115 C CA . ALA B 1 119 ? 0.272 -23.328 -12.141 1 77.19 119 ALA B CA 1
ATOM 2116 C C . ALA B 1 119 ? -1.237 -23.109 -12.062 1 77.19 119 ALA B C 1
ATOM 2118 O O . ALA B 1 119 ? -1.902 -23.656 -11.18 1 77.19 119 ALA B O 1
ATOM 2119 N N . ILE B 1 120 ? -1.811 -22.234 -12.844 1 67.62 120 ILE B N 1
ATOM 2120 C CA . ILE B 1 120 ? -3.236 -21.922 -12.852 1 67.62 120 ILE B CA 1
ATOM 2121 C C . ILE B 1 120 ? -3.967 -22.906 -13.773 1 67.62 120 ILE B C 1
ATOM 2123 O O . ILE B 1 120 ? -5.121 -23.25 -13.523 1 67.62 120 ILE B O 1
ATOM 2127 N N . GLY B 1 121 ? -3.557 -23.141 -14.945 1 59.81 121 GLY B N 1
ATOM 2128 C CA . GLY B 1 121 ? -4.262 -23.922 -15.953 1 59.81 121 GLY B CA 1
ATOM 2129 C C . GLY B 1 121 ? -4.578 -25.344 -15.492 1 59.81 121 GLY B C 1
ATOM 2130 O O . GLY B 1 121 ? -5.508 -25.969 -16 1 59.81 121 GLY B O 1
ATOM 2131 N N . THR B 1 122 ? -3.762 -25.938 -14.734 1 51.34 122 THR B N 1
ATOM 2132 C CA . THR B 1 122 ? -4.027 -27.359 -14.492 1 51.34 122 THR B CA 1
ATOM 2133 C C . THR B 1 122 ? -4.945 -27.531 -13.289 1 51.34 122 THR B C 1
ATOM 2135 O O . THR B 1 122 ? -4.941 -26.703 -12.375 1 51.34 122 THR B O 1
ATOM 2138 N N . ALA B 1 123 ? -6.195 -28.203 -13.469 1 49.62 123 ALA B N 1
ATOM 2139 C CA . ALA B 1 123 ? -7.238 -28.641 -12.539 1 49.62 123 ALA B CA 1
ATOM 2140 C C . ALA B 1 123 ? -6.723 -28.656 -11.109 1 49.62 123 ALA B C 1
ATOM 2142 O O . ALA B 1 123 ? -7.508 -28.703 -10.156 1 49.62 123 ALA B O 1
ATOM 2143 N N . ARG B 1 124 ? -5.461 -28.891 -10.867 1 50.31 124 ARG B N 1
ATOM 2144 C CA . ARG B 1 124 ? -5 -29.25 -9.531 1 50.31 124 ARG B CA 1
ATOM 2145 C C . ARG B 1 124 ? -4.586 -28.016 -8.734 1 50.31 124 ARG B C 1
ATOM 2147 O O . ARG B 1 124 ? -3.93 -28.141 -7.699 1 50.31 124 ARG B O 1
ATOM 2154 N N . ILE B 1 125 ? -4.98 -26.734 -9.18 1 53.94 125 ILE B N 1
ATOM 2155 C CA . ILE B 1 125 ? -4.449 -25.422 -8.852 1 53.94 125 ILE B CA 1
ATOM 2156 C C . ILE B 1 125 ? -4.828 -25.062 -7.418 1 53.94 125 ILE B C 1
ATOM 2158 O O . ILE B 1 125 ? -4.066 -24.375 -6.719 1 53.94 125 ILE B O 1
ATOM 2162 N N . TYR B 1 126 ? -6.008 -25.609 -7.051 1 61.09 126 TYR B N 1
ATOM 2163 C CA . TYR B 1 126 ? -6.723 -24.938 -5.969 1 61.09 126 TYR B CA 1
ATOM 2164 C C . TYR B 1 126 ? -6.027 -25.172 -4.633 1 61.09 126 TYR B C 1
ATOM 2166 O O . TYR B 1 126 ? -5.852 -24.234 -3.852 1 61.09 126 TYR B O 1
ATOM 2174 N N . PRO B 1 127 ? -5.395 -26.25 -4.691 1 65.25 127 PRO B N 1
ATOM 2175 C CA . PRO B 1 127 ? -4.875 -26.453 -3.336 1 65.25 127 PRO B CA 1
ATOM 2176 C C . PRO B 1 127 ? -3.58 -25.672 -3.084 1 65.25 127 PRO B C 1
ATOM 2178 O O . PRO B 1 127 ? -3.176 -25.5 -1.932 1 65.25 127 PRO B O 1
ATOM 2181 N N . LEU B 1 128 ? -3.025 -25.109 -4.191 1 77.88 128 LEU B N 1
ATOM 2182 C CA . LEU B 1 128 ? -1.733 -24.469 -3.998 1 77.88 128 LEU B CA 1
ATOM 2183 C C . LEU B 1 128 ? -1.865 -22.953 -4.109 1 77.88 128 LEU B C 1
ATOM 2185 O O . LEU B 1 128 ? -0.889 -22.219 -3.918 1 77.88 128 LEU B O 1
ATOM 2189 N N . ALA B 1 129 ? -3.018 -22.562 -4.434 1 82.69 129 ALA B N 1
ATOM 2190 C CA . ALA B 1 129 ? -3.301 -21.141 -4.465 1 82.69 129 ALA B CA 1
ATOM 2191 C C . ALA B 1 129 ? -3.9 -20.672 -3.141 1 82.69 129 ALA B C 1
ATOM 2193 O O . ALA B 1 129 ? -4.973 -21.125 -2.74 1 82.69 129 ALA B O 1
ATOM 2194 N N . GLY B 1 130 ? -3.08 -19.875 -2.479 1 87.12 130 GLY B N 1
ATOM 2195 C CA . GLY B 1 130 ? -3.641 -19.219 -1.306 1 87.12 130 GLY B CA 1
ATOM 2196 C C . GLY B 1 130 ? -4.445 -17.984 -1.643 1 87.12 130 GLY B C 1
ATOM 2197 O O . GLY B 1 130 ? -4.133 -17.266 -2.602 1 87.12 130 GLY B O 1
ATOM 2198 N N . LYS B 1 131 ? -5.531 -17.859 -0.941 1 88.44 131 LYS B N 1
ATOM 2199 C CA . LYS B 1 131 ? -6.328 -16.641 -0.962 1 88.44 131 LYS B CA 1
ATOM 2200 C C . LYS B 1 131 ? -6.148 -15.836 0.326 1 88.44 131 LYS B C 1
ATOM 2202 O O . LYS B 1 131 ? -6.629 -16.25 1.386 1 88.44 131 LYS B O 1
ATOM 2207 N N . ALA B 1 132 ? -5.461 -14.758 0.208 1 93.38 132 ALA B N 1
ATOM 2208 C CA . ALA B 1 132 ? -5.195 -13.953 1.398 1 93.38 132 ALA B CA 1
ATOM 2209 C C . ALA B 1 132 ? -6.418 -13.125 1.784 1 93.38 132 ALA B C 1
ATOM 2211 O O . ALA B 1 132 ? -7.137 -12.625 0.916 1 93.38 132 ALA B O 1
ATOM 2212 N N . ASP B 1 133 ? -6.594 -12.938 3.086 1 93.88 133 ASP B N 1
ATOM 2213 C CA . ASP B 1 133 ? -7.594 -12.016 3.607 1 93.88 133 ASP B CA 1
ATOM 2214 C C . ASP B 1 133 ? -7.117 -10.57 3.508 1 93.88 133 ASP B C 1
ATOM 2216 O O . ASP B 1 133 ? -7.918 -9.656 3.301 1 93.88 133 ASP B O 1
ATOM 2220 N N . VAL B 1 134 ? -5.785 -10.469 3.703 1 96.38 134 VAL B N 1
ATOM 2221 C CA . VAL B 1 134 ? -5.191 -9.141 3.768 1 96.38 134 VAL B CA 1
ATOM 2222 C C . VAL B 1 134 ? -3.924 -9.094 2.916 1 96.38 134 VAL B C 1
ATOM 2224 O O . VAL B 1 134 ? -3.115 -10.031 2.949 1 96.38 134 VAL B O 1
ATOM 2227 N N . LEU B 1 135 ? -3.82 -8.102 2.129 1 96.75 135 LEU B N 1
ATOM 2228 C CA . LEU B 1 135 ? -2.535 -7.715 1.559 1 96.75 135 LEU B CA 1
ATOM 2229 C C . LEU B 1 135 ? -1.947 -6.523 2.307 1 96.75 135 LEU B C 1
ATOM 2231 O O . LEU B 1 135 ? -2.59 -5.473 2.416 1 96.75 135 LEU B O 1
ATOM 2235 N N . ALA B 1 136 ? -0.776 -6.711 2.852 1 97.75 136 ALA B N 1
ATOM 2236 C CA . ALA B 1 136 ? -0.095 -5.652 3.594 1 97.75 136 ALA B CA 1
ATOM 2237 C C . ALA B 1 136 ? 1.165 -5.195 2.863 1 97.75 136 ALA B C 1
ATOM 2239 O O . ALA B 1 136 ? 1.942 -6.02 2.379 1 97.75 136 ALA B O 1
ATOM 2240 N N . ILE B 1 137 ? 1.358 -3.928 2.775 1 96.56 137 ILE B N 1
ATOM 2241 C CA . ILE B 1 137 ? 2.539 -3.328 2.166 1 96.56 137 ILE B CA 1
ATOM 2242 C C . ILE B 1 137 ? 3.18 -2.342 3.139 1 96.56 137 ILE B C 1
ATOM 2244 O O . ILE B 1 137 ? 2.514 -1.43 3.637 1 96.56 137 ILE B O 1
ATOM 2248 N N . TRP B 1 138 ? 4.383 -2.549 3.432 1 96.69 138 TRP B N 1
ATOM 2249 C CA . TRP B 1 138 ? 5.195 -1.645 4.242 1 96.69 138 TRP B CA 1
ATOM 2250 C C . TRP B 1 138 ? 6.297 -1.006 3.404 1 96.69 138 TRP B C 1
ATOM 2252 O O . TRP B 1 138 ? 7.027 -1.701 2.691 1 96.69 138 TRP B O 1
ATOM 2262 N N . VAL B 1 139 ? 6.395 0.288 3.484 1 95.19 139 VAL B N 1
ATOM 2263 C CA . VAL B 1 139 ? 7.434 1.009 2.754 1 95.19 139 VAL B CA 1
ATOM 2264 C C . VAL B 1 139 ? 8.312 1.784 3.734 1 95.19 139 VAL B C 1
ATOM 2266 O O . VAL B 1 139 ? 7.805 2.527 4.578 1 95.19 139 VAL B O 1
ATOM 2269 N N . LYS B 1 140 ? 9.586 1.57 3.688 1 94.44 140 LYS B N 1
ATOM 2270 C CA . LYS B 1 140 ? 10.594 2.305 4.449 1 94.44 140 LYS B CA 1
ATOM 2271 C C . LYS B 1 140 ? 11.664 2.883 3.527 1 94.44 140 LYS B C 1
ATOM 2273 O O . LYS B 1 140 ? 12.109 2.221 2.588 1 94.44 140 LYS B O 1
ATOM 2278 N N . PHE B 1 141 ? 11.875 4.156 3.736 1 84.75 141 PHE B N 1
ATOM 2279 C CA . PHE B 1 141 ? 12.977 4.762 2.994 1 84.75 141 PHE B CA 1
ATOM 2280 C C . PHE B 1 141 ? 14.258 4.746 3.822 1 84.75 141 PHE B C 1
ATOM 2282 O O . PHE B 1 141 ? 14.234 5.027 5.023 1 84.75 141 PHE B O 1
ATOM 2289 N N . ASP B 1 142 ? 15.32 4.188 3.424 1 73.81 142 ASP B N 1
ATOM 2290 C CA . ASP B 1 142 ? 16.609 4.199 4.113 1 73.81 142 ASP B CA 1
ATOM 2291 C C . ASP B 1 142 ? 17.734 4.566 3.158 1 73.81 142 ASP B C 1
ATOM 2293 O O . ASP B 1 142 ? 17.609 4.414 1.942 1 73.81 142 ASP B O 1
#

Solvent-accessible surface area (backbone atoms only — not comparable to full-atom values): 14638 Å² total; per-residue (Å²): 57,41,37,34,35,25,35,94,92,32,77,65,37,40,41,29,33,62,45,79,94,46,47,64,70,47,49,55,56,65,88,33,55,75,46,44,55,29,60,63,44,52,60,75,42,46,88,50,44,46,84,26,18,52,73,38,58,70,53,101,54,28,34,35,18,54,28,40,31,28,46,82,80,48,49,67,62,18,31,26,44,28,32,28,36,46,57,26,79,65,64,39,76,75,51,36,80,50,49,70,76,56,62,33,98,43,53,42,41,36,32,22,64,47,52,41,72,29,50,46,27,44,88,77,27,65,85,39,50,36,70,32,52,28,46,35,38,37,40,57,68,129,57,40,39,36,35,24,36,95,93,34,78,64,36,42,42,28,31,62,45,79,95,46,47,66,69,47,49,55,55,66,88,32,54,75,46,44,54,28,60,64,44,53,60,75,40,46,88,52,44,46,85,28,20,53,73,39,58,70,53,99,53,29,34,35,18,54,28,41,27,31,48,80,80,48,45,68,62,18,31,27,44,26,32,28,35,46,57,27,81,68,67,40,75,71,51,35,84,53,49,71,78,56,62,33,98,44,52,43,40,35,31,22,64,50,52,43,71,30,50,47,27,46,90,75,26,64,84,40,48,36,70,31,52,29,46,34,39,36,42,57,71,128

Organism: NCBI:txid231223

Radius of gyration: 20.46 Å; Cα contacts (8 Å, |Δi|>4): 674; chains: 2; bounding box: 36×60×41 Å